Protein AF-A0A9E5P204-F1 (afdb_monomer)

Foldseek 3Di:
DADPLLCCLLVLLQVQLVVLVVLLVVLVVLLVCCVVPVCVLVVPPPVQSQLSPNQLSVQLSQCSNVLGNVQSNLLSLLLVVLCVQLVHHWLDSVLSNVLSVLSSVLSVVQNVCSSVVQFLPFRVLTGFLVSLVSVLVSLVSSLCRSVSSNVVGPDPDDFLLSVLVNQLSPVLNVLSCQLQVSVDRSSADDDPVRVQSRQLSVQCNCLSHVVSSVLSSLQVVLCVLQVFHQPDRPLLVQLVVQSFGAGLLQQVHPDDVVNLVVRLVSLLSNVSSLCSSVVSNVVSCVVVVVVLVVDVSSVVSVVVNVVVSVVSVVSNQCSDSVSVVPPRPHCSVVD

Sequence (335 aa):
MLSQQERQAIQGYLYSAVFWLLVPGVAGLLMALLLFSPSFQEVIPPSFRGPLNFGRLRPMHVNALIFGWLSMAYAGAMLYITRRLTGVSLFSPQLARIALWLWNFLIAAAAATLLMGMNQGREYAEMIWPLDMLFLVLMALLGMNIWGTILRRREPKLYVSIWNFMAATIILIPVYAIGNRIWDTTGAYVGMSDNIINYFYVHNLFNAWFTTGGLGLAFYLLPRLTNKPLYSHGLAMWGLWSVWTGQHHQLWGPGPDWLEILTVVFSILAIVPTTAFMWNFYKTMEGRWLRVGQDVALRFFTVGAIFWGFTCIQGVAQSLRTFSLYVHFSNWVVS

Structure (mmCIF, N/CA/C/O backbone):
data_AF-A0A9E5P204-F1
#
_entry.id   AF-A0A9E5P204-F1
#
loop_
_atom_site.group_PDB
_atom_site.id
_atom_site.type_symbol
_atom_site.label_atom_id
_atom_site.label_alt_id
_atom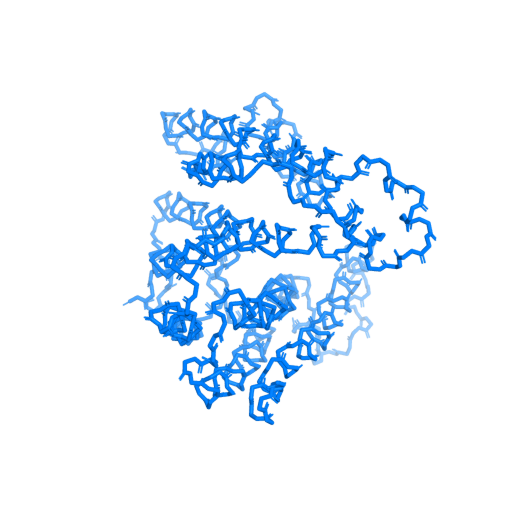_site.label_comp_id
_atom_site.label_asym_id
_atom_site.label_entity_id
_atom_site.label_seq_id
_atom_site.pdbx_PDB_ins_code
_atom_site.Cartn_x
_atom_site.Cartn_y
_atom_site.Cartn_z
_atom_site.occupancy
_atom_site.B_iso_or_equiv
_atom_site.auth_seq_id
_atom_site.auth_comp_id
_atom_site.auth_asym_id
_atom_site.auth_atom_id
_atom_site.pdbx_PDB_model_num
ATOM 1 N N . MET A 1 1 ? -26.926 -1.658 12.278 1.00 69.69 1 MET A N 1
ATOM 2 C CA . MET A 1 1 ? -26.606 -2.519 11.115 1.00 69.69 1 MET A CA 1
ATOM 3 C C . MET A 1 1 ? -26.080 -1.635 9.987 1.00 69.69 1 MET A C 1
ATOM 5 O O . MET A 1 1 ? -26.388 -0.450 10.012 1.00 69.69 1 MET A O 1
ATOM 9 N N . LEU A 1 2 ? -25.258 -2.154 9.062 1.00 80.56 2 LEU A N 1
ATOM 10 C CA . LEU A 1 2 ? -24.836 -1.385 7.876 1.00 80.56 2 LEU A CA 1
ATOM 11 C C . LEU A 1 2 ? -26.061 -1.073 7.012 1.00 80.56 2 LEU A C 1
ATOM 13 O O . LEU A 1 2 ? -26.868 -1.979 6.779 1.00 80.56 2 LEU A O 1
ATOM 17 N N . SER A 1 3 ? -26.173 0.160 6.518 1.00 89.06 3 SER A N 1
ATOM 18 C CA . SER A 1 3 ? -27.133 0.467 5.454 1.00 89.06 3 SER A CA 1
ATOM 19 C C . SER A 1 3 ? -26.809 -0.355 4.201 1.00 89.06 3 SER A C 1
ATOM 21 O O . SER A 1 3 ? -25.674 -0.804 4.005 1.00 89.06 3 SER A O 1
ATOM 23 N N . GLN A 1 4 ? -27.800 -0.568 3.335 1.00 90.94 4 GLN A N 1
ATOM 24 C CA . GLN A 1 4 ? -27.606 -1.331 2.099 1.00 90.94 4 GLN A CA 1
ATOM 25 C C . GLN A 1 4 ? -26.501 -0.720 1.224 1.00 90.94 4 GLN A C 1
ATOM 27 O O . GLN A 1 4 ? -25.660 -1.450 0.705 1.00 90.94 4 GLN A O 1
ATOM 32 N N . GLN A 1 5 ? -26.453 0.611 1.123 1.00 90.75 5 GLN A N 1
ATOM 33 C CA . GLN A 1 5 ? -25.447 1.314 0.328 1.00 90.75 5 GLN A CA 1
ATOM 34 C C . GLN A 1 5 ? -24.033 1.176 0.910 1.00 90.75 5 GLN A C 1
ATOM 36 O O . GLN A 1 5 ? -23.096 0.914 0.159 1.00 90.75 5 GLN A O 1
ATOM 41 N N . GLU A 1 6 ? -23.866 1.300 2.235 1.00 92.69 6 GLU A N 1
ATOM 42 C CA . GLU A 1 6 ? -22.567 1.078 2.893 1.00 92.69 6 GLU A CA 1
ATOM 43 C C . GLU A 1 6 ? -22.087 -0.357 2.679 1.00 92.69 6 GLU A C 1
ATOM 45 O O . GLU A 1 6 ? -20.918 -0.589 2.375 1.00 92.69 6 GLU A O 1
ATOM 50 N N . ARG A 1 7 ? -23.001 -1.324 2.816 1.00 94.88 7 ARG A N 1
ATOM 51 C CA . ARG A 1 7 ? -22.694 -2.737 2.614 1.00 94.88 7 ARG A CA 1
ATOM 52 C C . ARG A 1 7 ? -22.220 -2.994 1.187 1.00 94.88 7 ARG A C 1
ATOM 54 O O . ARG A 1 7 ? -21.178 -3.615 1.020 1.00 94.88 7 ARG A O 1
ATOM 61 N N . GLN A 1 8 ? -22.942 -2.487 0.189 1.00 93.69 8 GLN A N 1
ATOM 62 C CA . GLN A 1 8 ? -22.567 -2.618 -1.221 1.00 93.69 8 GLN A CA 1
ATOM 63 C C . GLN A 1 8 ? -21.197 -1.999 -1.513 1.00 93.69 8 GLN A C 1
ATOM 65 O O . GLN A 1 8 ? -20.402 -2.614 -2.213 1.00 93.69 8 GLN A O 1
ATOM 70 N N . ALA A 1 9 ? -20.900 -0.819 -0.956 1.00 95.12 9 ALA A N 1
ATOM 71 C CA . ALA A 1 9 ? -19.602 -0.174 -1.137 1.00 95.12 9 ALA A CA 1
ATOM 72 C C . ALA A 1 9 ? -18.464 -1.018 -0.540 1.00 95.12 9 ALA A C 1
ATOM 74 O O . ALA A 1 9 ? -17.530 -1.395 -1.241 1.00 95.12 9 ALA A O 1
ATOM 75 N N . ILE A 1 10 ? -18.569 -1.357 0.749 1.00 96.88 10 ILE A N 1
ATOM 76 C CA . ILE A 1 10 ? -17.528 -2.080 1.492 1.00 96.88 10 ILE A CA 1
ATOM 77 C C . ILE A 1 10 ? -17.307 -3.475 0.901 1.00 96.88 10 ILE A C 1
ATOM 79 O O . ILE A 1 10 ? -16.171 -3.856 0.631 1.00 96.88 10 ILE A O 1
ATOM 83 N N . GLN A 1 11 ? -18.381 -4.238 0.683 1.00 96.94 11 GLN A N 1
ATOM 84 C CA . GLN A 1 11 ? -18.276 -5.572 0.093 1.00 96.94 11 GLN A CA 1
ATOM 85 C C . GLN A 1 11 ? -17.767 -5.503 -1.343 1.00 96.94 11 GLN A C 1
ATOM 87 O O . GLN A 1 11 ? -16.955 -6.335 -1.724 1.00 96.94 11 GLN A O 1
ATOM 92 N N . GLY A 1 12 ? -18.179 -4.494 -2.114 1.00 97.88 12 GLY A N 1
ATOM 93 C CA . GLY A 1 12 ? -17.694 -4.281 -3.471 1.00 97.88 12 GLY A CA 1
ATOM 94 C C . GLY A 1 12 ? -16.176 -4.106 -3.533 1.00 97.88 12 GLY A C 1
ATOM 95 O O . GLY A 1 12 ? -15.539 -4.751 -4.362 1.00 97.88 12 GLY A O 1
ATOM 96 N N . TYR A 1 13 ? -15.580 -3.330 -2.619 1.00 98.38 13 TYR A N 1
ATOM 97 C CA . TYR A 1 13 ? -14.118 -3.223 -2.503 1.00 98.38 13 TYR A CA 1
ATOM 98 C C . TYR A 1 13 ? -13.462 -4.566 -2.177 1.00 98.38 13 TYR A C 1
ATOM 100 O O . TYR A 1 13 ? -12.493 -4.945 -2.826 1.00 98.38 13 TYR A O 1
ATOM 108 N N . LEU A 1 14 ? -14.000 -5.311 -1.207 1.00 97.94 14 LEU A N 1
ATOM 109 C CA . LEU A 1 14 ? -13.427 -6.597 -0.799 1.00 97.94 14 LEU A CA 1
ATOM 110 C C . LEU A 1 14 ? -13.554 -7.669 -1.893 1.00 97.94 14 LEU A C 1
ATOM 112 O O . LEU A 1 14 ? -12.613 -8.423 -2.118 1.00 97.94 14 LEU A O 1
ATOM 116 N N . TYR A 1 15 ? -14.680 -7.724 -2.607 1.00 97.94 15 TYR A N 1
ATOM 117 C CA . TYR A 1 15 ? -14.856 -8.630 -3.744 1.00 97.94 15 TYR A CA 1
ATOM 118 C C . TYR A 1 15 ? -13.958 -8.246 -4.919 1.00 97.94 15 TYR A C 1
ATOM 120 O O . TYR A 1 15 ? -13.341 -9.125 -5.517 1.00 97.94 15 TYR A O 1
ATOM 128 N N . SER A 1 16 ? -13.824 -6.948 -5.205 1.00 98.12 16 SER A N 1
ATOM 129 C CA . SER A 1 16 ? -12.891 -6.464 -6.230 1.00 98.12 16 SER A CA 1
ATOM 130 C C . SER A 1 16 ? -11.450 -6.810 -5.859 1.00 98.12 16 SER A C 1
ATOM 132 O O . SER A 1 16 ? -10.707 -7.279 -6.710 1.00 98.12 16 SER A O 1
ATOM 134 N N . ALA A 1 17 ? -11.067 -6.681 -4.586 1.00 98.06 17 ALA A N 1
ATOM 135 C CA . ALA A 1 17 ? -9.745 -7.081 -4.116 1.00 98.06 17 ALA A CA 1
ATOM 136 C C . ALA A 1 17 ? -9.479 -8.575 -4.354 1.00 98.06 17 ALA A C 1
ATOM 138 O O . ALA A 1 17 ? -8.423 -8.930 -4.864 1.00 98.06 17 ALA A O 1
ATOM 139 N N . VAL A 1 18 ? -10.437 -9.457 -4.040 1.00 96.88 18 VAL A N 1
ATOM 140 C CA . VAL A 1 18 ? -10.303 -10.901 -4.314 1.00 96.88 18 VAL A CA 1
ATOM 141 C C . VAL A 1 18 ? -10.160 -11.171 -5.813 1.00 96.88 18 VAL A C 1
ATOM 143 O O . VAL A 1 18 ? -9.308 -11.962 -6.205 1.00 96.88 18 VAL A O 1
ATOM 146 N N . PHE A 1 19 ? -10.941 -10.496 -6.658 1.00 96.81 19 PHE A N 1
ATOM 147 C CA . PHE A 1 19 ? -10.804 -10.608 -8.111 1.00 96.81 19 PHE A CA 1
ATOM 148 C C . PHE A 1 19 ? -9.409 -10.168 -8.586 1.00 96.81 19 PHE A C 1
ATOM 150 O O . PHE A 1 19 ? -8.718 -10.915 -9.280 1.00 96.81 19 PHE A O 1
ATOM 157 N N . TRP A 1 20 ? -8.956 -8.993 -8.146 1.00 97.31 20 TRP A N 1
ATOM 158 C CA . TRP A 1 20 ? -7.646 -8.444 -8.489 1.00 97.31 20 TRP A CA 1
ATOM 159 C C . TRP A 1 20 ? -6.475 -9.153 -7.815 1.00 97.31 20 TRP A C 1
ATOM 161 O O . TRP A 1 20 ? -5.345 -8.844 -8.156 1.00 97.31 20 TRP A O 1
ATOM 171 N N . LEU A 1 21 ? -6.691 -10.105 -6.904 1.00 96.94 21 LEU A N 1
ATOM 172 C CA . LEU A 1 21 ? -5.633 -10.999 -6.421 1.00 96.94 21 LEU A CA 1
ATOM 173 C C . LEU A 1 21 ? -5.290 -12.065 -7.469 1.00 96.94 21 LEU A C 1
ATOM 175 O O . LEU A 1 21 ? -4.130 -12.438 -7.633 1.00 96.94 21 LEU A O 1
ATOM 179 N N . LEU A 1 22 ? -6.301 -12.546 -8.198 1.00 96.56 22 LEU A N 1
ATOM 180 C CA . LEU A 1 22 ? -6.142 -13.633 -9.164 1.00 96.56 22 LEU A CA 1
ATOM 181 C C . LEU A 1 22 ? -5.338 -13.187 -10.390 1.00 96.56 22 LEU A C 1
ATOM 183 O O . LEU A 1 22 ? -4.452 -13.910 -10.838 1.00 96.56 22 LEU A O 1
ATOM 187 N N . VAL A 1 23 ? -5.613 -11.986 -10.904 1.00 95.44 23 VAL A N 1
ATOM 188 C CA . VAL A 1 23 ? -4.970 -11.434 -12.111 1.00 95.44 23 VAL A CA 1
ATOM 189 C C . VAL A 1 23 ? -3.434 -11.351 -11.991 1.00 95.44 23 VAL A C 1
ATOM 191 O O . VAL A 1 23 ? -2.747 -11.991 -12.793 1.00 95.44 23 VAL A O 1
ATOM 194 N N . PRO A 1 24 ? -2.850 -10.641 -11.004 1.00 95.25 24 PRO A N 1
ATOM 195 C CA . PRO A 1 24 ? -1.410 -10.618 -10.798 1.00 95.25 24 PRO A CA 1
ATOM 196 C C . PRO A 1 24 ? -0.878 -11.980 -10.350 1.00 95.25 24 PRO A C 1
ATOM 198 O O . PRO A 1 24 ? 0.259 -12.283 -10.681 1.00 95.25 24 PRO A O 1
ATOM 201 N N . GLY A 1 25 ? -1.658 -12.828 -9.668 1.00 95.12 25 GLY A N 1
ATOM 202 C CA . GLY A 1 25 ? -1.237 -14.196 -9.341 1.00 95.12 25 GLY A CA 1
ATOM 203 C C . GLY A 1 25 ? -0.923 -15.025 -10.592 1.00 95.12 25 GLY A C 1
ATOM 204 O O . GLY A 1 25 ? 0.146 -15.628 -10.692 1.00 95.12 25 GLY A O 1
ATOM 205 N N . VAL A 1 26 ? -1.808 -14.980 -11.591 1.00 95.25 26 VAL A N 1
ATOM 206 C CA . VAL A 1 26 ? -1.586 -15.626 -12.895 1.00 95.25 26 VAL A CA 1
ATOM 207 C C . VAL A 1 26 ? -0.430 -14.965 -13.649 1.00 95.25 26 VAL A C 1
ATOM 209 O O . VAL A 1 26 ? 0.427 -15.664 -14.187 1.00 95.25 26 VAL A O 1
ATOM 212 N N . ALA A 1 27 ? -0.362 -13.631 -13.658 1.00 95.38 27 ALA A N 1
ATOM 213 C CA . ALA A 1 27 ? 0.734 -12.906 -14.302 1.00 95.38 27 ALA A CA 1
ATOM 214 C C . ALA A 1 27 ? 2.100 -13.230 -13.674 1.00 95.38 27 ALA A C 1
ATOM 216 O O . ALA A 1 27 ? 3.078 -13.414 -14.389 1.00 95.38 27 ALA A O 1
ATOM 217 N N . GLY A 1 28 ? 2.158 -13.348 -12.346 1.00 95.12 28 GLY A N 1
ATOM 218 C CA . GLY A 1 28 ? 3.356 -13.706 -11.589 1.00 95.12 28 GLY A CA 1
ATOM 219 C C . GLY A 1 28 ? 3.833 -15.116 -11.912 1.00 95.12 28 GLY A C 1
ATOM 220 O O . GLY A 1 28 ? 5.014 -15.313 -12.184 1.00 95.12 28 GLY A O 1
ATOM 221 N N . LEU A 1 29 ? 2.909 -16.081 -11.977 1.00 94.56 29 LEU A N 1
ATOM 222 C CA . LEU A 1 29 ? 3.225 -17.445 -12.406 1.00 94.56 29 LEU A CA 1
ATOM 223 C C . LEU A 1 29 ? 3.765 -17.474 -13.842 1.00 94.56 29 LEU A C 1
ATOM 225 O O . LEU A 1 29 ? 4.774 -18.124 -14.106 1.00 94.56 29 LEU A O 1
ATOM 229 N N . LEU A 1 30 ? 3.127 -16.744 -14.760 1.00 94.69 30 LEU A N 1
ATOM 230 C CA . LEU A 1 30 ? 3.587 -16.644 -16.143 1.00 94.69 30 LEU A CA 1
ATOM 231 C C . LEU A 1 30 ? 4.989 -16.021 -16.229 1.00 94.69 30 LEU A C 1
ATOM 233 O O . LEU A 1 30 ? 5.845 -16.547 -16.932 1.00 94.69 30 LEU A O 1
ATOM 237 N N . MET A 1 31 ? 5.266 -14.953 -15.478 1.00 95.25 31 MET A N 1
ATOM 238 C CA . MET A 1 31 ? 6.606 -14.361 -15.416 1.00 95.25 31 MET A CA 1
ATOM 239 C C . MET A 1 31 ? 7.657 -15.323 -14.865 1.00 95.25 31 MET A C 1
ATOM 241 O O . MET A 1 31 ? 8.751 -15.399 -15.417 1.00 95.25 31 MET A O 1
ATOM 245 N N . ALA A 1 32 ? 7.336 -16.066 -13.803 1.00 93.94 32 ALA A N 1
ATOM 246 C CA . ALA A 1 32 ? 8.240 -17.066 -13.245 1.00 93.94 32 ALA A CA 1
ATOM 247 C C . ALA A 1 32 ? 8.564 -18.163 -14.274 1.00 93.94 32 ALA A C 1
ATOM 249 O O . ALA A 1 32 ? 9.724 -18.548 -14.418 1.00 93.94 32 ALA A O 1
ATOM 250 N N . LEU A 1 33 ? 7.567 -18.608 -15.049 1.00 94.31 33 LEU A N 1
ATOM 251 C CA . LEU A 1 33 ? 7.768 -19.547 -16.156 1.00 94.31 33 LEU A CA 1
ATOM 252 C C . LEU A 1 33 ? 8.654 -18.962 -17.259 1.00 94.31 33 LEU A C 1
ATOM 254 O O . LEU A 1 33 ? 9.531 -19.666 -17.746 1.00 94.31 33 LEU A O 1
ATOM 258 N N . LEU A 1 34 ? 8.474 -17.690 -17.623 1.00 94.56 34 LEU A N 1
ATOM 259 C CA . LEU A 1 34 ? 9.313 -17.016 -18.622 1.00 94.56 34 LEU A CA 1
ATOM 260 C C . LEU A 1 34 ? 10.770 -16.853 -18.159 1.00 94.56 34 LEU A C 1
ATOM 262 O O . LEU A 1 34 ? 11.674 -16.919 -18.987 1.00 94.56 34 LEU A O 1
ATOM 266 N N . LEU A 1 35 ? 11.011 -16.665 -16.857 1.00 93.38 35 LEU A N 1
ATOM 267 C CA . LEU A 1 35 ? 12.366 -16.636 -16.293 1.00 93.38 35 LEU A CA 1
ATOM 268 C C . LEU A 1 35 ? 13.011 -18.024 -16.264 1.00 93.38 35 LEU A C 1
ATOM 270 O O . LEU A 1 35 ? 14.199 -18.153 -16.543 1.00 93.38 35 LEU A O 1
ATOM 274 N N . PHE A 1 36 ? 12.237 -19.059 -15.931 1.00 94.19 36 PHE A N 1
ATOM 275 C CA . PHE A 1 36 ? 12.724 -20.437 -15.888 1.00 94.19 36 PHE A CA 1
ATOM 276 C C . PHE A 1 36 ? 12.955 -21.023 -17.290 1.00 94.19 36 PHE A C 1
ATOM 278 O O . PHE A 1 36 ? 13.947 -21.707 -17.530 1.00 94.19 36 PHE A O 1
ATOM 285 N N . SER A 1 37 ? 12.043 -20.750 -18.222 1.00 95.38 37 SER A N 1
ATOM 286 C CA . SER A 1 37 ? 12.071 -21.230 -19.602 1.00 95.38 37 SER A CA 1
ATOM 287 C C . SER A 1 37 ? 11.686 -20.098 -20.563 1.00 95.38 37 SER A C 1
ATOM 289 O O . SER A 1 37 ? 10.516 -19.959 -20.935 1.00 95.38 37 SER A O 1
ATOM 291 N N . PRO A 1 38 ? 12.665 -19.298 -21.026 1.00 93.38 38 PRO A N 1
ATOM 292 C CA . PRO A 1 38 ? 12.408 -18.205 -21.967 1.00 93.38 38 PRO A CA 1
ATOM 293 C C . PRO A 1 38 ? 11.758 -18.657 -23.284 1.00 93.38 38 PRO A C 1
ATOM 295 O O . PRO A 1 38 ? 10.980 -17.909 -23.874 1.00 93.38 38 PRO A O 1
ATOM 298 N N . SER A 1 39 ? 12.000 -19.902 -23.718 1.00 93.56 39 SER A N 1
ATOM 299 C CA . SER A 1 39 ? 11.370 -20.508 -24.902 1.00 93.56 39 SER A CA 1
ATOM 300 C C . SER A 1 39 ? 9.847 -20.627 -24.790 1.00 93.56 39 SER A C 1
ATOM 302 O O . SER A 1 39 ? 9.163 -20.710 -25.807 1.00 93.56 39 SER A O 1
ATOM 304 N N . PHE A 1 40 ? 9.279 -20.582 -23.578 1.00 93.50 40 PHE A N 1
ATOM 305 C CA . PHE A 1 40 ? 7.826 -20.561 -23.391 1.00 93.50 40 PHE A CA 1
ATOM 306 C C . PHE A 1 40 ? 7.162 -19.365 -24.097 1.00 93.50 40 PHE A C 1
ATOM 308 O O . PHE A 1 40 ? 6.015 -19.456 -24.535 1.00 93.50 40 PHE A O 1
ATOM 315 N N . GLN A 1 41 ? 7.900 -18.269 -24.300 1.00 93.25 41 GLN A N 1
ATOM 316 C CA . GLN A 1 41 ? 7.444 -17.108 -25.062 1.00 93.25 41 GLN A CA 1
ATOM 317 C C . GLN A 1 41 ? 7.024 -17.458 -26.503 1.00 93.25 41 GLN A C 1
ATOM 319 O O . GLN A 1 41 ? 6.143 -16.809 -27.067 1.00 93.25 41 GLN A O 1
ATOM 324 N N . GLU A 1 42 ? 7.620 -18.487 -27.107 1.00 93.25 42 GLU A N 1
ATOM 325 C CA . GLU A 1 42 ? 7.312 -18.917 -28.476 1.00 93.25 42 GLU A CA 1
ATOM 326 C C . GLU A 1 42 ? 5.970 -19.657 -28.568 1.00 93.25 42 GLU A C 1
ATOM 328 O O . GLU A 1 42 ? 5.302 -19.598 -29.605 1.00 93.25 42 GLU A O 1
ATOM 333 N N . VAL A 1 43 ? 5.539 -20.280 -27.465 1.00 93.44 43 VAL A N 1
ATOM 334 C CA . VAL A 1 43 ? 4.258 -20.995 -27.340 1.00 93.44 43 VAL A CA 1
ATOM 335 C C . VAL A 1 43 ? 3.079 -20.020 -27.242 1.00 93.44 43 VAL A C 1
ATOM 337 O O . VAL A 1 43 ? 1.965 -20.340 -27.657 1.00 93.44 43 VAL A O 1
ATOM 340 N N . ILE A 1 44 ? 3.311 -18.805 -26.733 1.00 93.12 44 ILE A N 1
ATOM 341 C CA . ILE A 1 44 ? 2.287 -17.756 -26.655 1.00 93.12 44 ILE A CA 1
ATOM 342 C C . ILE A 1 44 ? 1.864 -17.350 -28.081 1.00 93.12 44 ILE A C 1
ATOM 344 O O . ILE A 1 44 ? 2.737 -17.136 -28.935 1.00 93.12 44 ILE A O 1
ATOM 348 N N . PRO A 1 45 ? 0.552 -17.191 -28.367 1.00 94.06 45 PRO A N 1
ATOM 349 C CA . PRO A 1 45 ? 0.098 -16.805 -29.699 1.00 94.06 45 PRO A CA 1
ATOM 350 C C . PRO A 1 45 ? 0.744 -15.485 -30.155 1.00 94.06 45 PRO A C 1
ATOM 352 O O . PRO A 1 45 ? 0.873 -14.571 -29.334 1.00 94.06 45 PRO A O 1
ATOM 355 N N . PRO A 1 46 ? 1.111 -15.329 -31.445 1.00 92.12 46 PRO A N 1
ATOM 356 C CA . PRO A 1 46 ? 1.877 -14.175 -31.927 1.00 92.12 46 PRO A CA 1
ATOM 357 C C . PRO A 1 46 ? 1.305 -12.806 -31.532 1.00 92.12 46 PRO A C 1
ATOM 359 O O . PRO A 1 46 ? 2.063 -11.913 -31.161 1.00 92.12 46 PRO A O 1
ATOM 362 N N . SER A 1 47 ? -0.024 -12.661 -31.525 1.00 92.50 47 SER A N 1
ATOM 363 C CA . SER A 1 47 ? -0.725 -11.435 -31.118 1.00 92.50 47 SER A CA 1
ATOM 364 C C . SER A 1 47 ? -0.534 -11.065 -29.641 1.00 92.50 47 SER A C 1
ATOM 366 O O . SER A 1 47 ? -0.634 -9.894 -29.285 1.00 92.50 47 SER A O 1
ATOM 368 N N . PHE A 1 48 ? -0.244 -12.041 -28.778 1.00 93.06 48 PHE A N 1
ATOM 369 C CA . PHE A 1 48 ? -0.074 -11.855 -27.337 1.00 93.06 48 PHE A CA 1
ATOM 370 C C . PHE A 1 48 ? 1.388 -11.878 -26.885 1.00 93.06 48 PHE A C 1
ATOM 372 O O . PHE A 1 48 ? 1.664 -11.467 -25.763 1.00 93.06 48 PHE A O 1
ATOM 379 N N . ARG A 1 49 ? 2.339 -12.277 -27.743 1.00 93.00 49 ARG A N 1
ATOM 380 C CA . ARG A 1 49 ? 3.774 -12.289 -27.396 1.00 93.00 49 ARG A CA 1
ATOM 381 C C . ARG A 1 49 ? 4.271 -10.912 -26.965 1.00 93.00 49 ARG A C 1
ATOM 383 O O . ARG A 1 49 ? 4.977 -10.798 -25.973 1.00 93.00 49 ARG A O 1
ATOM 390 N N . GLY A 1 50 ? 3.886 -9.859 -27.686 1.00 92.00 50 GLY A N 1
ATOM 391 C CA . GLY A 1 50 ? 4.232 -8.485 -27.317 1.00 92.00 50 GLY A CA 1
ATOM 392 C C . GLY A 1 50 ? 3.689 -8.121 -25.930 1.00 92.00 50 GLY A C 1
ATOM 393 O O . GLY A 1 50 ? 4.486 -7.877 -25.031 1.00 92.00 50 GLY A O 1
ATOM 394 N N . PRO A 1 51 ? 2.362 -8.123 -25.724 1.00 93.69 51 PRO A N 1
ATOM 395 C CA . PRO A 1 51 ? 1.761 -7.792 -24.433 1.00 93.69 51 PRO A CA 1
ATOM 396 C C . PRO A 1 51 ? 2.212 -8.658 -23.250 1.00 93.69 51 PRO A C 1
ATOM 398 O O . PRO A 1 51 ? 2.413 -8.129 -22.163 1.00 93.69 51 PRO A O 1
ATOM 401 N N . LEU A 1 52 ? 2.397 -9.965 -23.450 1.00 94.75 52 LEU A N 1
ATOM 402 C CA . LEU A 1 52 ? 2.710 -10.923 -22.384 1.00 94.75 52 LEU A CA 1
ATOM 403 C C . LEU A 1 52 ? 4.208 -11.210 -22.219 1.00 94.75 52 LEU A C 1
ATOM 405 O O . LEU A 1 52 ? 4.569 -12.157 -21.527 1.00 94.75 52 LEU A O 1
ATOM 409 N N . ASN A 1 53 ? 5.093 -10.415 -22.827 1.00 93.69 53 ASN A N 1
ATOM 410 C CA . ASN A 1 53 ? 6.521 -10.535 -22.541 1.00 93.69 53 ASN A CA 1
ATOM 411 C C . ASN A 1 53 ? 6.842 -10.083 -21.107 1.00 93.69 53 ASN A C 1
ATOM 413 O O . ASN A 1 53 ? 6.144 -9.245 -20.533 1.00 93.69 53 ASN A O 1
ATOM 417 N N . PHE A 1 54 ? 7.950 -10.583 -20.558 1.00 94.31 54 PHE A N 1
ATOM 418 C CA . PHE A 1 54 ? 8.365 -10.306 -19.182 1.00 94.31 54 PHE A CA 1
ATOM 419 C C . PHE A 1 54 ? 8.433 -8.803 -18.846 1.00 94.31 54 PHE A C 1
ATOM 421 O O . PHE A 1 54 ? 7.928 -8.375 -17.809 1.00 94.31 54 PHE A O 1
ATOM 428 N N . GLY A 1 55 ? 9.001 -7.988 -19.740 1.00 93.31 55 GLY A N 1
ATOM 429 C CA . GLY A 1 55 ? 9.207 -6.555 -19.515 1.00 93.31 55 GLY A CA 1
ATOM 430 C C . GLY A 1 55 ? 7.913 -5.746 -19.381 1.00 93.31 55 GLY A C 1
ATOM 431 O O . GLY A 1 55 ? 7.884 -4.776 -18.632 1.00 93.31 55 GLY A O 1
ATOM 432 N N . ARG A 1 56 ? 6.831 -6.152 -20.059 1.00 95.56 56 ARG A N 1
ATOM 433 C CA . ARG A 1 56 ? 5.503 -5.516 -19.935 1.00 95.56 56 ARG A CA 1
ATOM 434 C C . ARG A 1 56 ? 4.637 -6.162 -18.862 1.00 95.56 56 ARG A C 1
ATOM 436 O O . ARG A 1 56 ? 3.841 -5.488 -18.209 1.00 95.56 56 ARG A O 1
ATOM 443 N N . LEU A 1 57 ? 4.811 -7.463 -18.657 1.00 95.81 57 LEU A N 1
ATOM 444 C CA . LEU A 1 57 ? 4.048 -8.223 -17.680 1.00 95.81 57 LEU A CA 1
ATOM 445 C C . LEU A 1 57 ? 4.450 -7.872 -16.240 1.00 95.81 57 LEU A C 1
ATOM 447 O O . LEU A 1 57 ? 3.578 -7.813 -15.378 1.00 95.81 57 LEU A O 1
ATOM 451 N N . ARG A 1 58 ? 5.731 -7.557 -15.993 1.00 95.81 58 ARG A N 1
ATOM 452 C CA . ARG A 1 58 ? 6.250 -7.129 -14.680 1.00 95.81 58 ARG A CA 1
ATOM 453 C C . ARG A 1 58 ? 5.551 -5.894 -14.117 1.00 95.81 58 ARG A C 1
ATOM 455 O O . ARG A 1 58 ? 4.969 -6.014 -13.039 1.00 95.81 58 ARG A O 1
ATOM 462 N N . PRO A 1 59 ? 5.555 -4.732 -14.792 1.00 96.56 59 PRO A N 1
ATOM 463 C CA . PRO A 1 59 ? 4.895 -3.552 -14.251 1.00 96.56 59 PRO A CA 1
ATOM 464 C C . PRO A 1 59 ? 3.384 -3.763 -14.113 1.00 96.56 59 PRO A C 1
ATOM 466 O O . PRO A 1 59 ? 2.805 -3.310 -13.128 1.00 96.56 59 PRO A O 1
ATOM 469 N N . MET A 1 60 ? 2.743 -4.513 -15.023 1.00 97.25 60 MET A N 1
ATOM 470 C CA . MET A 1 60 ? 1.326 -4.870 -14.882 1.00 97.25 60 MET A CA 1
ATOM 471 C C . MET A 1 60 ? 1.071 -5.699 -13.619 1.00 97.25 60 MET A C 1
ATOM 473 O O . MET A 1 60 ? 0.191 -5.352 -12.834 1.00 97.25 60 MET A O 1
ATOM 477 N N . HIS A 1 61 ? 1.856 -6.758 -13.397 1.00 96.94 61 HIS A N 1
ATOM 478 C CA . HIS A 1 61 ? 1.764 -7.605 -12.210 1.00 96.94 61 HIS A CA 1
ATOM 479 C C . HIS A 1 61 ? 1.913 -6.786 -10.928 1.00 96.94 61 HIS A C 1
ATOM 481 O O . HIS A 1 61 ? 1.061 -6.879 -10.047 1.00 96.94 61 HIS A O 1
ATOM 487 N N . VAL A 1 62 ? 2.958 -5.957 -10.846 1.00 95.94 62 VAL A N 1
ATOM 488 C CA . VAL A 1 62 ? 3.237 -5.128 -9.668 1.00 95.94 62 VAL A CA 1
ATOM 489 C C . VAL A 1 62 ? 2.076 -4.168 -9.398 1.00 95.94 62 VAL A C 1
ATOM 491 O O . VAL A 1 62 ? 1.531 -4.167 -8.295 1.00 95.94 62 VAL A O 1
ATOM 494 N N . ASN A 1 63 ? 1.622 -3.420 -10.409 1.00 97.31 63 ASN A N 1
ATOM 495 C CA . ASN A 1 63 ? 0.533 -2.451 -10.259 1.00 97.31 63 ASN A CA 1
ATOM 496 C C . ASN A 1 63 ? -0.802 -3.121 -9.896 1.00 97.31 63 ASN A C 1
ATOM 498 O O . ASN A 1 63 ? -1.505 -2.659 -8.994 1.00 97.31 63 ASN A O 1
ATOM 502 N N . ALA A 1 64 ? -1.149 -4.236 -10.546 1.00 97.44 64 ALA A N 1
ATOM 503 C CA . ALA A 1 64 ? -2.367 -4.982 -10.237 1.00 97.44 64 ALA A CA 1
ATOM 504 C C . ALA A 1 64 ? -2.335 -5.578 -8.819 1.00 97.44 64 ALA A C 1
ATOM 506 O O . ALA A 1 64 ? -3.362 -5.600 -8.139 1.00 97.44 64 ALA A O 1
ATOM 507 N N . 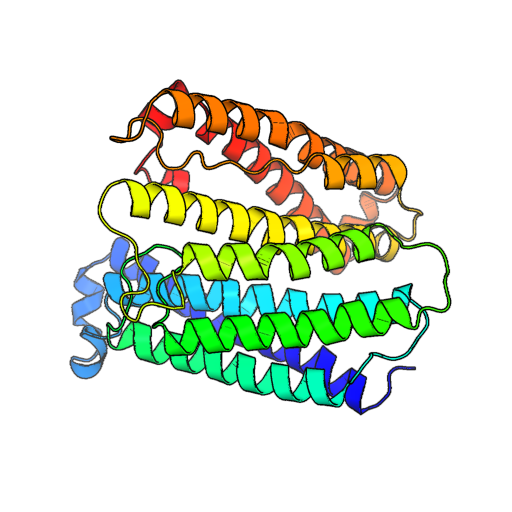LEU A 1 65 ? -1.164 -6.004 -8.334 1.00 96.75 65 LEU A N 1
ATOM 508 C CA . LEU A 1 65 ? -1.005 -6.527 -6.980 1.00 96.75 65 LEU 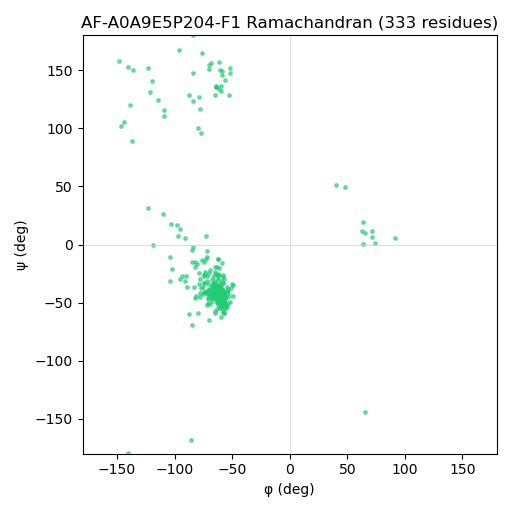A CA 1
ATOM 509 C C . LEU A 1 65 ? -1.168 -5.424 -5.923 1.00 96.75 65 LEU A C 1
ATOM 511 O O . LEU A 1 65 ? -1.965 -5.568 -4.994 1.00 96.75 65 LEU A O 1
ATOM 515 N N . ILE A 1 66 ? -0.450 -4.309 -6.068 1.00 96.19 66 ILE A N 1
ATOM 516 C CA . ILE A 1 66 ? -0.394 -3.270 -5.030 1.00 96.19 66 ILE A CA 1
ATOM 517 C C . ILE A 1 66 ? -1.606 -2.330 -5.075 1.00 96.19 66 ILE A C 1
ATOM 519 O O . ILE A 1 66 ? -2.207 -2.049 -4.034 1.00 96.19 66 ILE A O 1
ATOM 523 N N . PHE A 1 67 ? -2.021 -1.869 -6.258 1.00 96.94 67 PHE A N 1
ATOM 524 C CA . PHE A 1 67 ? -3.123 -0.914 -6.415 1.00 96.94 67 PHE A CA 1
ATOM 525 C C . PHE A 1 67 ? -4.465 -1.611 -6.652 1.00 96.94 67 PHE A C 1
ATOM 527 O O . PHE A 1 67 ? -5.504 -1.062 -6.281 1.00 96.94 67 PHE A O 1
ATOM 534 N N . GLY A 1 68 ? -4.458 -2.816 -7.232 1.00 97.00 68 GLY A N 1
ATOM 535 C CA . GLY A 1 68 ? -5.660 -3.613 -7.474 1.00 97.00 68 GLY A CA 1
ATOM 536 C C . GLY A 1 68 ? -6.069 -4.437 -6.265 1.00 97.00 68 GLY A C 1
ATOM 537 O O . GLY A 1 68 ? -7.075 -4.140 -5.628 1.00 97.00 68 GLY A O 1
ATOM 538 N N . TRP A 1 69 ? -5.293 -5.459 -5.917 1.00 97.69 69 TRP A N 1
ATOM 539 C CA . TRP A 1 69 ? -5.623 -6.324 -4.785 1.00 97.69 69 TRP A CA 1
ATOM 540 C C . TRP A 1 69 ? -5.466 -5.609 -3.440 1.00 97.69 69 TRP A C 1
ATOM 542 O O . TRP A 1 69 ? -6.448 -5.409 -2.715 1.00 97.69 69 TRP A O 1
ATOM 552 N N . LEU A 1 70 ? -4.235 -5.227 -3.093 1.00 96.94 70 LEU A N 1
ATOM 553 C CA . LEU A 1 70 ? -3.904 -4.839 -1.724 1.00 96.94 70 LEU A CA 1
ATOM 554 C C . LEU A 1 70 ? -4.575 -3.518 -1.331 1.00 96.94 70 LEU A C 1
ATOM 556 O O . LEU A 1 70 ? -5.210 -3.427 -0.278 1.00 96.94 70 LEU A O 1
ATOM 560 N N . SER A 1 71 ? -4.518 -2.512 -2.205 1.00 97.81 71 SER A N 1
ATOM 561 C CA . SER A 1 71 ? -5.124 -1.206 -1.926 1.00 97.81 71 SER A CA 1
ATOM 562 C C . SER A 1 71 ? -6.653 -1.241 -1.876 1.00 97.81 71 SER A C 1
ATOM 564 O O . SER A 1 71 ? -7.235 -0.554 -1.037 1.00 97.81 71 SER A O 1
ATOM 566 N N . MET A 1 72 ? -7.330 -2.061 -2.693 1.00 98.00 72 MET A N 1
ATOM 567 C CA . MET A 1 72 ? -8.788 -2.210 -2.576 1.00 98.00 72 MET A CA 1
ATOM 568 C C . MET A 1 72 ? -9.185 -2.956 -1.301 1.00 98.00 72 MET A C 1
ATOM 570 O O . MET A 1 72 ? -10.165 -2.572 -0.654 1.00 98.00 72 MET A O 1
ATOM 574 N N . ALA A 1 73 ? -8.416 -3.975 -0.896 1.00 98.00 73 ALA A N 1
ATOM 575 C CA . ALA A 1 73 ? -8.617 -4.643 0.389 1.00 98.00 73 ALA A CA 1
ATOM 576 C C . ALA A 1 73 ? -8.479 -3.642 1.545 1.00 98.00 73 ALA A C 1
ATOM 578 O O . ALA A 1 73 ? -9.331 -3.603 2.438 1.00 98.00 73 ALA A O 1
ATOM 579 N N . TYR A 1 74 ? -7.457 -2.782 1.486 1.00 97.50 74 TYR A N 1
ATOM 580 C CA . TYR A 1 74 ? -7.230 -1.722 2.464 1.00 97.50 74 TYR A CA 1
ATOM 581 C C . TYR A 1 74 ? -8.379 -0.719 2.474 1.00 97.50 74 TYR A C 1
ATOM 583 O O . TYR A 1 74 ? -8.968 -0.504 3.528 1.00 97.50 74 TYR A O 1
ATOM 591 N N . ALA A 1 75 ? -8.765 -0.161 1.326 1.00 98.06 75 ALA A N 1
ATOM 592 C CA . ALA A 1 75 ? -9.846 0.817 1.232 1.00 98.06 75 ALA A CA 1
ATOM 593 C C . ALA A 1 75 ? -11.169 0.272 1.801 1.00 98.06 75 ALA A C 1
ATOM 595 O O . ALA A 1 75 ? -11.796 0.913 2.650 1.00 98.06 75 ALA A O 1
ATOM 596 N N . GLY A 1 76 ? -11.569 -0.943 1.406 1.00 98.06 76 GLY A N 1
ATOM 597 C CA . GLY A 1 76 ? -12.782 -1.587 1.916 1.00 98.06 76 GLY A CA 1
ATOM 598 C C . GLY A 1 76 ? -12.740 -1.810 3.431 1.00 98.06 76 GLY A C 1
ATOM 599 O O . GLY A 1 76 ? -13.697 -1.486 4.144 1.00 98.06 76 GLY A O 1
ATOM 600 N N . ALA A 1 77 ? -11.614 -2.311 3.944 1.00 98.12 77 ALA A N 1
ATOM 601 C CA . ALA A 1 77 ? -11.438 -2.556 5.369 1.00 98.12 77 ALA A CA 1
ATOM 602 C C . ALA A 1 77 ? -11.350 -1.253 6.185 1.00 98.12 77 ALA A C 1
ATOM 604 O O . ALA A 1 77 ? -11.974 -1.157 7.243 1.00 98.12 77 ALA A O 1
ATOM 605 N N . MET A 1 78 ? -10.671 -0.220 5.681 1.00 98.31 78 MET A N 1
ATOM 606 C CA . MET A 1 78 ? -10.597 1.107 6.298 1.00 98.31 78 MET A CA 1
ATOM 607 C C . MET A 1 78 ? -11.983 1.740 6.425 1.00 98.31 78 MET A C 1
ATOM 609 O O . MET A 1 78 ? -12.322 2.237 7.501 1.00 98.31 78 MET A O 1
ATOM 613 N N . LEU A 1 79 ? -12.816 1.681 5.379 1.00 98.25 79 LEU A N 1
ATOM 614 C CA . LEU A 1 79 ? -14.196 2.181 5.426 1.00 98.25 79 LEU A CA 1
ATOM 615 C C . LEU A 1 79 ? -15.012 1.444 6.498 1.00 98.25 79 LEU A C 1
ATOM 617 O O . LEU A 1 79 ? -15.658 2.073 7.342 1.00 98.25 79 LEU A O 1
ATOM 621 N N . TYR A 1 80 ? -14.940 0.110 6.520 1.00 97.88 80 TYR A N 1
ATOM 622 C CA . TYR A 1 80 ? -15.632 -0.702 7.522 1.00 97.88 80 TYR A CA 1
ATOM 623 C C . TYR A 1 80 ? -15.187 -0.374 8.954 1.00 97.88 80 TYR A C 1
ATOM 625 O O . TYR A 1 80 ? -16.020 -0.149 9.837 1.00 97.88 80 TYR A O 1
ATOM 633 N N . ILE A 1 81 ? -13.879 -0.323 9.195 1.00 98.06 81 ILE A N 1
ATOM 634 C CA . ILE A 1 81 ? -13.315 -0.108 10.529 1.00 98.06 81 ILE A CA 1
ATOM 635 C C . ILE A 1 81 ? -13.576 1.322 11.000 1.00 98.06 81 ILE A C 1
ATOM 637 O O . ILE A 1 81 ? -14.000 1.514 12.141 1.00 98.06 81 ILE A O 1
ATOM 641 N N . THR A 1 82 ? -13.418 2.317 10.123 1.00 97.88 82 THR A N 1
ATOM 642 C CA . THR A 1 82 ? -13.700 3.727 10.436 1.00 97.88 82 THR A CA 1
ATOM 643 C C . THR A 1 82 ? -15.144 3.901 10.882 1.00 97.88 82 THR A C 1
ATOM 645 O O . THR A 1 82 ? -15.399 4.459 11.950 1.00 97.88 82 THR A O 1
ATOM 648 N N . ARG A 1 83 ? -16.098 3.326 10.140 1.00 95.56 83 ARG A N 1
ATOM 649 C CA . ARG A 1 83 ? -17.521 3.298 10.513 1.00 95.56 83 ARG A CA 1
ATOM 650 C C . ARG A 1 83 ? -17.752 2.680 11.898 1.00 95.56 83 ARG A C 1
ATOM 652 O O . ARG A 1 83 ? -18.576 3.161 12.684 1.00 95.56 83 ARG A O 1
ATOM 659 N N . ARG A 1 84 ? -17.071 1.572 12.193 1.00 95.88 84 ARG A N 1
ATOM 660 C CA . ARG A 1 84 ? -17.262 0.820 13.441 1.00 95.88 84 ARG A CA 1
ATOM 661 C C . ARG A 1 84 ? -16.704 1.564 14.649 1.00 95.88 84 ARG A C 1
ATOM 663 O O . ARG A 1 84 ? -17.399 1.637 15.655 1.00 95.88 84 ARG A O 1
ATOM 670 N N . LEU A 1 85 ? -15.496 2.112 14.543 1.00 96.75 85 LEU A N 1
ATOM 671 C CA . LEU A 1 85 ? -14.809 2.768 15.659 1.00 96.75 85 LEU A CA 1
ATOM 672 C C . LEU A 1 85 ? -15.330 4.181 15.942 1.00 96.75 85 LEU A C 1
ATOM 674 O O . LEU A 1 85 ? -15.320 4.610 17.086 1.00 96.75 85 LEU A O 1
ATOM 678 N N . THR A 1 86 ? -15.827 4.895 14.930 1.00 96.81 86 THR A N 1
ATOM 679 C CA . THR A 1 86 ? -16.410 6.241 15.116 1.00 96.81 86 THR A CA 1
ATOM 680 C C . THR A 1 86 ? -17.855 6.209 15.620 1.00 96.81 86 THR A C 1
ATOM 682 O O . THR A 1 86 ? -18.378 7.225 16.083 1.00 96.81 86 THR A O 1
ATOM 685 N N . GLY A 1 87 ? -18.534 5.063 15.514 1.00 94.62 87 GLY A N 1
ATOM 686 C CA . GLY A 1 87 ? -19.921 4.898 15.947 1.00 94.62 87 GLY A CA 1
ATOM 687 C C . GLY A 1 87 ? -20.968 5.552 15.033 1.00 94.62 87 GLY A C 1
ATOM 688 O O . GLY A 1 87 ? -22.163 5.381 15.279 1.00 94.62 87 GLY A O 1
ATOM 689 N N . VAL A 1 88 ? -20.586 6.197 13.924 1.00 95.75 88 VAL A N 1
ATOM 690 C CA . VAL A 1 88 ? -21.503 6.896 12.989 1.00 95.75 88 VAL A CA 1
ATOM 691 C C . VAL A 1 88 ? -21.412 6.395 11.559 1.00 95.75 88 VAL A C 1
ATOM 693 O O . VAL A 1 88 ? -20.371 5.881 11.187 1.00 95.75 88 VAL A O 1
ATOM 696 N N . SER A 1 89 ? -22.497 6.499 10.778 1.00 95.44 89 SER A N 1
ATOM 697 C CA . SER A 1 89 ? -22.531 6.089 9.360 1.00 95.44 89 SER A CA 1
ATOM 698 C C . SER A 1 89 ? -21.399 6.712 8.550 1.00 95.44 89 SER A C 1
ATOM 700 O O . SER A 1 89 ? -20.950 7.811 8.876 1.00 95.44 89 SER A O 1
ATOM 702 N N . LEU A 1 90 ? -20.976 6.023 7.484 1.00 96.75 90 LEU A N 1
ATOM 703 C CA . LEU A 1 90 ? -19.991 6.568 6.551 1.00 96.75 90 LEU A CA 1
ATOM 704 C C . LEU A 1 90 ? -20.414 7.952 6.059 1.00 96.75 90 LEU A C 1
ATOM 706 O O . LEU A 1 90 ? -21.608 8.234 5.908 1.00 96.75 90 LEU A O 1
ATOM 710 N N . PHE A 1 91 ? -19.423 8.801 5.789 1.00 97.25 91 PHE A N 1
ATOM 711 C CA . PHE A 1 91 ? -19.651 10.173 5.365 1.00 97.25 91 PHE A CA 1
ATOM 712 C C . PHE A 1 91 ? -20.550 10.231 4.127 1.00 97.25 91 PHE A C 1
ATOM 714 O O . PHE A 1 91 ? -21.578 10.912 4.133 1.00 97.25 91 PHE A O 1
ATOM 721 N N . SER A 1 92 ? -20.181 9.478 3.092 1.00 97.38 92 SER A N 1
ATOM 722 C CA . SER A 1 92 ? -20.987 9.330 1.888 1.00 97.38 92 SER A CA 1
ATOM 723 C C . SER A 1 92 ? -20.826 7.923 1.304 1.00 97.38 92 SER A C 1
ATOM 725 O O . SER A 1 92 ? -19.831 7.635 0.628 1.00 97.38 92 SER A O 1
ATOM 727 N N . PRO A 1 93 ? -21.810 7.030 1.521 1.00 95.88 93 PRO A N 1
ATOM 728 C CA . PRO A 1 93 ? -21.820 5.705 0.904 1.00 95.88 93 PRO A CA 1
ATOM 729 C C . PRO A 1 93 ? -21.830 5.772 -0.628 1.00 95.88 93 PRO A C 1
ATOM 731 O O . PRO A 1 93 ? -21.206 4.945 -1.288 1.00 95.88 93 PRO A O 1
ATOM 734 N N . GLN A 1 94 ? -22.496 6.778 -1.204 1.00 95.81 94 GLN A N 1
ATOM 735 C CA . GLN A 1 94 ? -22.517 7.002 -2.649 1.00 95.81 94 GLN A CA 1
ATOM 736 C C . GLN A 1 94 ? -21.130 7.369 -3.186 1.00 95.81 94 GLN A C 1
ATOM 738 O O . GLN A 1 94 ? -20.706 6.805 -4.191 1.00 95.81 94 GLN A O 1
ATOM 743 N N . LEU A 1 95 ? -20.396 8.243 -2.489 1.00 96.31 95 LEU A N 1
ATOM 744 C CA . LEU A 1 95 ? -19.028 8.605 -2.866 1.00 96.31 95 LEU A CA 1
ATOM 745 C C . LEU A 1 95 ? -18.103 7.382 -2.851 1.00 96.31 95 LEU A C 1
ATOM 747 O O . LEU A 1 95 ? -17.336 7.182 -3.786 1.00 96.31 95 LEU A O 1
ATOM 751 N N . ALA A 1 96 ? -18.232 6.524 -1.832 1.00 97.44 96 ALA A N 1
ATOM 752 C CA . ALA A 1 96 ? -17.470 5.278 -1.744 1.00 97.44 96 ALA A CA 1
ATOM 753 C C . ALA A 1 96 ? -17.798 4.316 -2.900 1.00 97.44 96 ALA A C 1
ATOM 755 O O . ALA A 1 96 ? -16.910 3.645 -3.414 1.00 97.44 96 ALA A O 1
ATOM 756 N N . ARG A 1 97 ? -19.060 4.263 -3.351 1.00 97.12 97 ARG A N 1
ATOM 757 C CA . ARG A 1 97 ? -19.460 3.453 -4.515 1.00 97.12 97 ARG A CA 1
ATOM 758 C C . ARG A 1 97 ? -18.924 4.005 -5.832 1.00 97.12 97 ARG A C 1
ATOM 760 O O . ARG A 1 97 ? -18.502 3.223 -6.673 1.00 97.12 97 ARG A O 1
ATOM 767 N N . ILE A 1 98 ? -18.954 5.322 -6.027 1.00 96.81 98 ILE A N 1
ATOM 768 C CA . ILE A 1 98 ? -18.383 5.951 -7.227 1.00 96.81 98 ILE A CA 1
ATOM 769 C C . ILE A 1 98 ? -16.877 5.678 -7.273 1.00 96.81 98 ILE A C 1
ATOM 771 O O . ILE A 1 98 ? -16.376 5.195 -8.286 1.00 96.81 98 ILE A O 1
ATOM 775 N N . ALA A 1 99 ? -16.183 5.897 -6.152 1.00 98.00 99 ALA A N 1
ATOM 776 C CA . ALA A 1 99 ? -14.761 5.605 -6.028 1.00 98.00 99 ALA A CA 1
ATOM 777 C C . ALA A 1 99 ? -14.450 4.125 -6.305 1.00 98.00 99 ALA A C 1
ATOM 779 O O . ALA A 1 99 ? -13.487 3.839 -6.999 1.00 98.00 99 ALA A O 1
ATOM 780 N N . LEU A 1 100 ? -15.280 3.181 -5.849 1.00 98.38 100 LEU A N 1
ATOM 781 C CA . LEU A 1 100 ? -15.112 1.753 -6.142 1.00 98.38 100 LEU A CA 1
ATOM 782 C C . LEU A 1 100 ? -15.098 1.449 -7.650 1.00 98.38 100 LEU A C 1
ATOM 784 O O . LEU A 1 100 ? -14.239 0.705 -8.127 1.00 98.38 100 LEU A O 1
ATOM 788 N N . TRP A 1 101 ? -16.056 1.993 -8.403 1.00 98.31 101 TRP A N 1
ATOM 789 C CA . TRP A 1 101 ? -16.136 1.756 -9.848 1.00 98.31 101 TRP A CA 1
ATOM 790 C C . TRP A 1 101 ? -14.986 2.422 -10.596 1.00 98.31 101 TRP A C 1
ATOM 792 O O . TRP A 1 101 ? -14.363 1.790 -11.446 1.00 98.31 101 TRP A O 1
ATOM 802 N N . LEU A 1 102 ? -14.660 3.663 -10.230 1.00 98.50 102 LEU A N 1
ATOM 803 C CA . LEU A 1 102 ? -13.517 4.383 -10.784 1.00 98.50 102 LEU A CA 1
ATOM 804 C C . LEU A 1 102 ? -12.191 3.672 -10.484 1.00 98.50 102 LEU A C 1
ATOM 806 O O . LEU A 1 102 ? -11.309 3.655 -11.334 1.00 98.50 102 LEU A O 1
ATOM 810 N N . TRP A 1 103 ? -12.058 3.037 -9.319 1.00 98.62 103 TRP A N 1
ATOM 811 C CA . TRP A 1 103 ? -10.867 2.269 -8.962 1.00 98.62 103 TRP A CA 1
ATOM 812 C C . TRP A 1 103 ? -10.759 0.990 -9.792 1.00 98.62 103 TRP A C 1
ATOM 814 O O . TRP A 1 103 ? -9.693 0.690 -10.311 1.00 98.62 103 TRP A O 1
ATOM 824 N N . ASN A 1 104 ? -11.855 0.258 -10.008 1.00 98.56 104 ASN A N 1
ATOM 825 C CA . ASN A 1 104 ? -11.838 -0.884 -10.930 1.00 98.56 104 ASN A CA 1
ATOM 826 C C . ASN A 1 104 ? -11.476 -0.467 -12.360 1.00 98.56 104 ASN A C 1
ATOM 828 O O . ASN A 1 104 ? -10.681 -1.145 -13.010 1.00 98.56 104 ASN A O 1
ATOM 832 N N . PHE A 1 105 ? -12.012 0.664 -12.825 1.00 98.56 105 PHE A N 1
ATOM 833 C CA . PHE A 1 105 ? -11.634 1.240 -14.111 1.00 98.56 105 PHE A CA 1
ATOM 834 C C . PHE A 1 105 ? -10.143 1.597 -14.157 1.00 98.56 105 PHE A C 1
ATOM 836 O O . PHE A 1 105 ? -9.478 1.213 -15.112 1.00 98.56 105 PHE A O 1
ATOM 843 N N . LEU A 1 106 ? -9.606 2.257 -13.123 1.00 98.56 106 LEU A N 1
ATOM 844 C CA . LEU A 1 106 ? -8.185 2.597 -13.022 1.00 98.56 106 LEU A CA 1
ATOM 845 C C . LEU A 1 106 ? -7.301 1.360 -13.202 1.00 98.56 106 LEU A C 1
ATOM 847 O O . LEU A 1 106 ? -6.385 1.386 -14.014 1.00 98.56 106 LEU A O 1
ATOM 851 N N . ILE A 1 107 ? -7.578 0.275 -12.474 1.00 98.25 107 ILE A N 1
ATOM 852 C CA . ILE A 1 107 ? -6.732 -0.928 -12.505 1.00 98.25 107 ILE A CA 1
ATOM 853 C C . ILE A 1 107 ? -6.854 -1.662 -13.839 1.00 98.25 107 ILE A C 1
ATOM 855 O O . ILE A 1 107 ? -5.846 -2.107 -14.385 1.00 98.25 107 ILE A O 1
ATOM 859 N N . ALA A 1 108 ? -8.059 -1.738 -14.408 1.00 98.31 108 ALA A N 1
ATOM 860 C CA . ALA A 1 108 ? -8.254 -2.303 -15.739 1.00 98.31 108 ALA A CA 1
ATOM 861 C C . ALA A 1 108 ? -7.536 -1.479 -16.821 1.00 98.31 108 ALA A C 1
ATOM 863 O O . ALA A 1 108 ? -6.872 -2.046 -17.690 1.00 98.31 108 ALA A O 1
ATOM 864 N N . ALA A 1 109 ? -7.626 -0.149 -16.745 1.00 98.44 109 ALA A N 1
ATOM 865 C CA . ALA A 1 109 ? -6.939 0.756 -17.655 1.00 98.44 109 ALA A CA 1
ATOM 866 C C . ALA A 1 109 ? -5.417 0.649 -17.501 1.00 98.44 109 ALA A C 1
ATOM 868 O O . ALA A 1 109 ? -4.733 0.499 -18.507 1.00 98.44 109 ALA A O 1
ATOM 869 N N . ALA A 1 110 ? -4.899 0.629 -16.269 1.00 97.81 110 ALA A N 1
ATOM 870 C CA . ALA A 1 110 ? -3.477 0.452 -15.985 1.00 97.81 110 ALA A CA 1
ATOM 871 C C . ALA A 1 110 ? -2.960 -0.877 -16.544 1.00 97.81 110 ALA A C 1
ATOM 873 O O . ALA A 1 110 ? -1.941 -0.907 -17.230 1.00 97.81 110 ALA A O 1
ATOM 874 N N . ALA A 1 111 ? -3.688 -1.976 -16.327 1.00 97.56 111 ALA A N 1
ATOM 875 C CA . ALA A 1 111 ? -3.320 -3.267 -16.894 1.00 97.56 111 ALA A CA 1
ATOM 876 C C . ALA A 1 111 ? -3.273 -3.218 -18.429 1.00 97.56 111 ALA A C 1
ATOM 878 O O . ALA A 1 111 ? -2.300 -3.674 -19.027 1.00 97.56 111 ALA A O 1
ATOM 879 N N . ALA A 1 112 ? -4.276 -2.615 -19.073 1.00 97.62 112 ALA A N 1
ATOM 880 C CA . ALA A 1 112 ? -4.307 -2.477 -20.525 1.00 97.62 112 ALA A C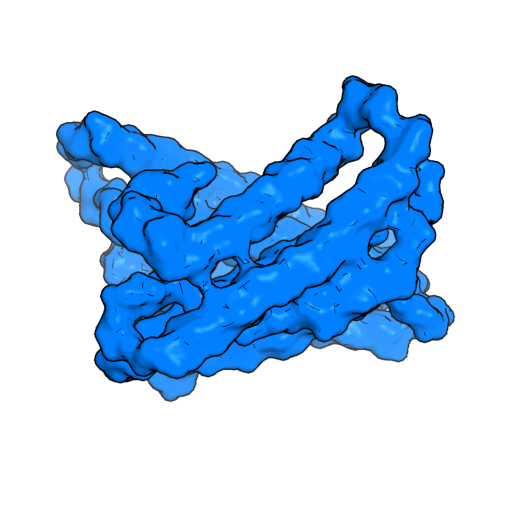A 1
ATOM 881 C C . ALA A 1 112 ? -3.146 -1.619 -21.057 1.00 97.62 112 ALA A C 1
ATOM 883 O O . ALA A 1 112 ? -2.430 -2.056 -21.958 1.00 97.62 112 ALA A O 1
ATOM 884 N N . THR A 1 113 ? -2.913 -0.432 -20.490 1.00 9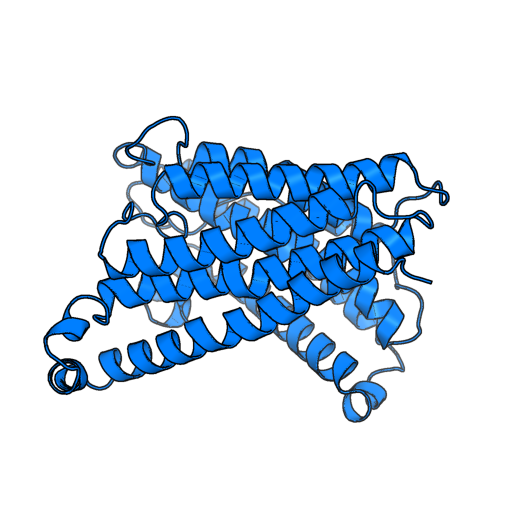7.69 113 THR A N 1
ATOM 885 C CA . THR A 1 113 ? -1.866 0.492 -20.956 1.00 97.69 113 THR A CA 1
ATOM 886 C C . THR A 1 113 ? -0.469 -0.091 -20.761 1.00 97.69 113 THR A C 1
ATOM 888 O O . THR A 1 113 ? 0.350 -0.033 -21.679 1.00 97.69 113 THR A O 1
ATOM 891 N N . LEU A 1 114 ? -0.208 -0.733 -19.616 1.00 97.38 114 LEU A N 1
ATOM 892 C CA . LEU A 1 114 ? 1.088 -1.351 -19.323 1.00 97.38 114 LEU A CA 1
ATOM 893 C C . LEU A 1 114 ? 1.381 -2.526 -20.269 1.00 97.38 114 LEU A C 1
ATOM 895 O O . LEU A 1 114 ? 2.482 -2.620 -20.813 1.00 97.38 114 LEU A O 1
ATOM 899 N N . LEU A 1 115 ? 0.384 -3.366 -20.565 1.00 96.88 115 LEU A N 1
ATOM 900 C CA . LEU A 1 115 ? 0.517 -4.455 -21.542 1.00 96.88 115 LEU A CA 1
ATOM 901 C C . LEU A 1 115 ? 0.678 -3.934 -22.985 1.00 96.88 115 LEU A C 1
ATOM 903 O O . LEU A 1 115 ? 1.389 -4.531 -23.800 1.00 96.88 115 LEU A O 1
ATOM 907 N N . MET A 1 116 ? 0.103 -2.775 -23.312 1.00 96.50 116 MET A N 1
ATOM 908 C CA . MET A 1 116 ? 0.364 -2.080 -24.581 1.00 96.50 116 MET A CA 1
ATOM 909 C C . MET A 1 116 ? 1.766 -1.449 -24.643 1.00 96.50 116 MET A C 1
ATOM 911 O O . MET A 1 116 ? 2.229 -1.102 -25.729 1.00 96.50 116 MET A O 1
ATOM 915 N N . GLY A 1 117 ? 2.486 -1.394 -23.519 1.00 95.19 117 GLY A N 1
ATOM 916 C CA . GLY A 1 117 ? 3.834 -0.839 -23.407 1.00 95.19 117 GLY A CA 1
ATOM 917 C C . GLY A 1 117 ? 3.864 0.645 -23.042 1.00 95.19 117 GLY A C 1
ATOM 918 O O . GLY A 1 117 ? 4.943 1.228 -23.002 1.00 95.19 117 GLY A O 1
ATOM 919 N N . MET A 1 118 ? 2.712 1.252 -22.752 1.00 95.31 118 MET A N 1
ATOM 920 C CA . MET A 1 118 ? 2.610 2.642 -22.310 1.00 95.31 118 MET A CA 1
ATOM 921 C C . MET A 1 118 ? 2.943 2.712 -20.817 1.00 95.31 118 MET A C 1
ATOM 923 O O . MET A 1 118 ? 2.104 2.373 -19.982 1.00 95.31 118 MET A O 1
ATOM 927 N N . ASN A 1 119 ? 4.172 3.108 -20.484 1.00 92.75 119 ASN A N 1
ATOM 928 C CA . ASN A 1 119 ? 4.636 3.217 -19.103 1.00 92.75 119 ASN A CA 1
ATOM 929 C C . ASN A 1 119 ? 5.663 4.347 -18.932 1.00 92.75 119 ASN A C 1
ATOM 931 O O . ASN A 1 119 ? 6.320 4.724 -19.901 1.00 92.75 119 ASN A O 1
ATOM 935 N N . GLN A 1 120 ? 5.817 4.849 -17.704 1.00 91.75 120 GLN A N 1
ATOM 936 C CA . GLN A 1 120 ? 6.785 5.910 -17.375 1.00 91.75 120 GLN A CA 1
ATOM 937 C C . GLN A 1 120 ? 8.209 5.399 -17.086 1.00 91.75 120 GLN A C 1
ATOM 939 O O . GLN A 1 120 ? 9.114 6.195 -16.863 1.00 91.75 120 GLN A O 1
ATOM 944 N N . GLY A 1 121 ? 8.432 4.080 -17.063 1.00 88.69 121 GLY A N 1
ATOM 945 C CA . GLY A 1 121 ? 9.748 3.479 -16.810 1.00 88.69 121 GLY A CA 1
ATOM 946 C C . GLY A 1 121 ? 10.248 3.593 -15.366 1.00 88.69 121 GLY A C 1
ATOM 947 O O . GLY A 1 121 ? 11.420 3.320 -15.113 1.00 88.69 121 GLY A O 1
ATOM 948 N N . ARG A 1 122 ? 9.384 3.987 -14.423 1.00 91.25 122 ARG A N 1
ATOM 949 C CA . ARG A 1 122 ? 9.721 4.223 -13.013 1.00 91.25 122 ARG A CA 1
ATOM 950 C C . ARG A 1 122 ? 9.010 3.207 -12.136 1.00 91.25 122 ARG A C 1
ATOM 952 O O . ARG A 1 122 ? 7.795 3.064 -12.215 1.00 91.25 122 ARG A O 1
ATOM 959 N N . GLU A 1 123 ? 9.774 2.473 -11.333 1.00 87.88 123 GLU A N 1
ATOM 960 C CA . GLU A 1 123 ? 9.232 1.376 -10.528 1.00 87.88 123 GLU A CA 1
ATOM 961 C C . GLU A 1 123 ? 8.149 1.872 -9.560 1.00 87.88 123 GLU A C 1
ATOM 963 O O . GLU A 1 123 ? 8.354 2.867 -8.869 1.00 87.88 123 GLU A O 1
ATOM 968 N N . TYR A 1 124 ? 7.011 1.176 -9.516 1.00 92.44 124 TYR A N 1
ATOM 969 C CA . TYR A 1 124 ? 5.795 1.541 -8.771 1.00 92.44 124 TYR A CA 1
ATOM 970 C C . TYR A 1 124 ? 5.100 2.842 -9.223 1.00 92.44 124 TYR A C 1
ATOM 972 O O . TYR A 1 124 ? 4.067 3.198 -8.659 1.00 92.44 124 TYR A O 1
ATOM 980 N N . ALA A 1 125 ? 5.639 3.522 -10.236 1.00 94.69 125 ALA A N 1
ATOM 981 C CA . ALA A 1 125 ? 5.159 4.757 -10.855 1.00 94.69 125 ALA A CA 1
ATOM 982 C C . ALA A 1 125 ? 4.926 4.554 -12.369 1.00 94.69 125 ALA A C 1
ATOM 984 O O . ALA A 1 125 ? 5.154 5.438 -13.188 1.00 94.69 125 ALA A O 1
ATOM 985 N N . GLU A 1 126 ? 4.543 3.344 -12.789 1.00 95.62 126 GLU A N 1
ATOM 986 C CA . GLU A 1 126 ? 4.526 2.984 -14.211 1.00 95.62 126 GLU A CA 1
ATOM 987 C C . GLU A 1 126 ? 3.275 3.454 -14.958 1.00 95.62 126 GLU A C 1
ATOM 989 O O . GLU A 1 126 ? 3.291 3.499 -16.191 1.00 95.62 126 GLU A O 1
ATOM 994 N N . MET A 1 127 ? 2.192 3.766 -14.244 1.00 95.44 127 MET A N 1
ATOM 995 C CA . MET A 1 127 ? 0.935 4.233 -14.832 1.00 95.44 127 MET A CA 1
ATOM 996 C C . MET A 1 127 ? 1.150 5.511 -15.645 1.00 95.44 127 MET A C 1
ATOM 998 O O . MET A 1 127 ? 1.975 6.341 -15.313 1.00 95.44 127 MET A O 1
ATOM 1002 N N . ILE A 1 128 ? 0.413 5.699 -16.738 1.00 95.00 128 ILE A N 1
ATOM 1003 C CA . ILE A 1 128 ? 0.479 6.958 -17.497 1.00 95.00 128 ILE A CA 1
ATOM 1004 C C . ILE A 1 128 ? -0.159 8.110 -16.703 1.00 95.00 128 ILE A C 1
ATOM 1006 O O . ILE A 1 128 ? -1.121 7.888 -15.967 1.00 95.00 128 ILE A O 1
ATOM 1010 N N . TRP A 1 129 ? 0.297 9.348 -16.922 1.00 93.12 129 TRP A N 1
ATOM 1011 C CA . TRP A 1 129 ? -0.136 10.525 -16.150 1.00 93.12 129 TRP A CA 1
ATOM 1012 C C . TRP A 1 129 ? -1.668 10.703 -15.981 1.00 93.12 129 TRP A C 1
ATOM 1014 O O . TRP A 1 129 ? -2.092 11.134 -14.904 1.00 93.12 129 TRP A O 1
ATOM 1024 N N . PRO A 1 130 ? -2.560 10.352 -16.944 1.00 94.94 130 PRO A N 1
ATOM 1025 C CA . PRO A 1 130 ? -4.003 10.459 -16.711 1.00 94.94 130 PRO A CA 1
ATOM 1026 C C . PRO A 1 130 ? -4.498 9.489 -15.631 1.00 94.94 130 PRO A C 1
ATOM 1028 O O . PRO A 1 130 ? -5.425 9.804 -14.883 1.00 94.94 130 PRO A O 1
ATOM 1031 N N . LEU A 1 131 ? -3.883 8.307 -15.545 1.00 96.75 131 LEU A N 1
ATOM 1032 C CA . LEU A 1 131 ? -4.191 7.303 -14.533 1.00 96.75 131 LEU A CA 1
ATOM 1033 C C . LEU A 1 131 ? -3.624 7.703 -13.167 1.00 96.75 131 LEU A C 1
ATOM 1035 O O . LEU A 1 131 ? -4.299 7.487 -12.164 1.00 96.75 131 LEU A O 1
ATOM 1039 N N . ASP A 1 132 ? -2.476 8.383 -13.124 1.00 96.31 132 ASP A N 1
ATOM 1040 C CA . ASP A 1 132 ? -1.947 8.980 -11.889 1.00 96.31 132 ASP A CA 1
ATOM 1041 C C . ASP A 1 132 ? -2.896 10.023 -11.300 1.00 96.31 132 ASP A C 1
ATOM 1043 O O . ASP A 1 132 ? -3.210 10.004 -10.106 1.00 96.31 132 ASP A O 1
ATOM 1047 N N . MET A 1 133 ? -3.411 10.915 -12.149 1.00 95.88 133 MET A N 1
ATOM 1048 C CA . MET A 1 133 ? -4.393 11.918 -11.741 1.00 95.88 133 MET A CA 1
ATOM 1049 C C . MET A 1 133 ? -5.679 11.261 -11.234 1.00 95.88 133 MET A C 1
ATOM 1051 O O . MET A 1 133 ? -6.224 11.668 -10.205 1.00 95.88 133 MET A O 1
ATOM 1055 N N . LEU A 1 134 ? -6.149 10.209 -11.912 1.00 97.44 134 LEU A N 1
ATOM 1056 C CA . LEU A 1 134 ? -7.305 9.439 -11.460 1.00 97.44 134 LEU A CA 1
ATOM 1057 C C . LEU A 1 134 ? -7.043 8.753 -10.109 1.00 97.44 134 LEU A C 1
ATOM 1059 O O . LEU A 1 134 ? -7.916 8.783 -9.239 1.00 97.44 134 LEU A O 1
ATOM 1063 N N . PHE A 1 135 ? -5.857 8.174 -9.900 1.00 97.50 135 PHE A N 1
ATOM 1064 C CA . PHE A 1 135 ? -5.480 7.574 -8.620 1.00 97.50 135 PHE A CA 1
ATOM 1065 C C . PHE A 1 135 ? -5.506 8.603 -7.484 1.00 97.50 135 PHE A C 1
ATOM 1067 O O . PHE A 1 135 ? -6.075 8.339 -6.425 1.00 97.50 135 PHE A O 1
ATOM 1074 N N . LEU A 1 136 ? -4.986 9.811 -7.707 1.00 97.00 136 LEU A N 1
ATOM 1075 C CA . LEU A 1 136 ? -5.054 10.880 -6.710 1.00 97.00 136 LEU A CA 1
ATOM 1076 C C . LEU A 1 136 ? -6.483 11.316 -6.396 1.00 97.00 136 LEU A C 1
ATOM 1078 O O . LEU A 1 136 ? -6.812 11.521 -5.226 1.00 97.00 136 LEU A O 1
ATOM 1082 N N . VAL A 1 137 ? -7.349 11.407 -7.407 1.00 97.62 137 VAL A N 1
ATOM 1083 C CA . VAL A 1 137 ? -8.779 11.661 -7.189 1.00 97.62 137 VAL A CA 1
ATOM 1084 C C . VAL A 1 137 ? -9.378 10.558 -6.318 1.00 97.62 137 VAL A C 1
ATOM 1086 O O . VAL A 1 137 ? -10.042 10.861 -5.331 1.00 97.62 137 VAL A O 1
ATOM 1089 N N . LEU A 1 138 ? -9.108 9.284 -6.611 1.00 98.06 138 LEU A N 1
ATOM 1090 C CA . LEU A 1 138 ? -9.592 8.152 -5.813 1.00 98.06 138 LEU A CA 1
ATOM 1091 C C . LEU A 1 138 ? -9.109 8.200 -4.361 1.00 98.06 138 LEU A C 1
ATOM 1093 O O . LEU A 1 138 ? -9.905 7.996 -3.440 1.00 98.06 138 LEU A O 1
ATOM 1097 N N . MET A 1 139 ? -7.835 8.524 -4.153 1.00 97.62 139 MET A N 1
ATOM 1098 C CA . MET A 1 139 ? -7.258 8.708 -2.826 1.00 97.62 139 MET A CA 1
ATOM 1099 C C . MET A 1 139 ? -7.913 9.864 -2.072 1.00 97.62 139 MET A C 1
ATOM 1101 O O . MET A 1 139 ? -8.246 9.717 -0.894 1.00 97.62 139 MET A O 1
ATOM 1105 N N . ALA A 1 140 ? -8.187 10.978 -2.751 1.00 97.62 140 ALA A N 1
ATOM 1106 C CA . ALA A 1 140 ? -8.922 12.096 -2.177 1.00 97.62 140 ALA A CA 1
ATOM 1107 C C . ALA A 1 140 ? -10.365 11.701 -1.822 1.00 97.62 140 ALA A C 1
ATOM 1109 O O . ALA A 1 140 ? -10.825 12.023 -0.730 1.00 97.62 140 ALA A O 1
ATOM 1110 N N . LEU A 1 141 ? -11.070 10.952 -2.677 1.00 98.00 141 LEU A N 1
ATOM 1111 C CA . LEU A 1 141 ? -12.428 10.466 -2.398 1.00 98.00 141 LEU A CA 1
ATOM 1112 C C . LEU A 1 141 ? -12.473 9.523 -1.186 1.00 98.00 141 LEU A C 1
ATOM 1114 O O . LEU A 1 141 ? -13.374 9.629 -0.346 1.00 98.00 141 LEU A O 1
ATOM 1118 N N . LEU A 1 142 ? -11.499 8.616 -1.074 1.00 98.12 142 LEU A N 1
ATOM 1119 C CA . LEU A 1 142 ? -11.351 7.733 0.082 1.00 98.12 142 LEU A CA 1
ATOM 1120 C C . LEU A 1 142 ? -11.040 8.536 1.352 1.00 98.12 142 LEU A C 1
ATOM 1122 O O . LEU A 1 142 ? -11.701 8.345 2.376 1.00 98.12 142 LEU A O 1
ATOM 1126 N N . GLY A 1 143 ? -10.094 9.475 1.266 1.00 97.75 143 GLY A N 1
ATOM 1127 C CA . GLY A 1 143 ? -9.743 10.400 2.339 1.00 97.75 143 GLY A CA 1
ATOM 1128 C C . GLY A 1 143 ? -10.951 11.205 2.817 1.00 97.75 143 GLY A C 1
ATOM 1129 O O . GLY A 1 143 ? -11.282 11.160 3.998 1.00 97.75 143 GLY A O 1
ATOM 1130 N N . MET A 1 144 ? -11.689 11.853 1.913 1.00 98.12 144 MET A N 1
ATOM 1131 C CA . MET A 1 144 ? -12.920 12.587 2.236 1.00 98.12 144 MET A CA 1
ATOM 1132 C C . MET A 1 144 ? -13.924 11.712 2.990 1.00 98.12 144 MET A C 1
ATOM 1134 O O . MET A 1 144 ? -14.540 12.167 3.953 1.00 98.12 144 MET A O 1
ATOM 1138 N N . ASN A 1 145 ? -14.073 10.442 2.599 1.00 97.94 145 ASN A N 1
ATOM 1139 C CA . ASN A 1 145 ? -14.968 9.528 3.299 1.00 97.94 145 ASN A CA 1
ATOM 1140 C C . ASN A 1 145 ? -14.478 9.202 4.714 1.00 97.94 145 ASN A C 1
ATOM 1142 O O . ASN A 1 145 ? -15.266 9.248 5.659 1.00 97.94 145 ASN A O 1
ATOM 1146 N N . ILE A 1 146 ? -13.192 8.891 4.878 1.00 98.12 146 ILE A N 1
ATOM 1147 C CA . ILE A 1 146 ? -12.598 8.551 6.177 1.00 98.12 146 ILE A CA 1
ATOM 1148 C C . ILE A 1 146 ? -12.638 9.764 7.111 1.00 98.12 146 ILE A C 1
ATOM 1150 O O . ILE A 1 146 ? -13.273 9.708 8.166 1.00 98.12 146 ILE A O 1
ATOM 1154 N N . TRP A 1 147 ? -12.054 10.885 6.695 1.00 98.25 147 TRP A N 1
ATOM 1155 C CA . TRP A 1 147 ? -11.996 12.121 7.474 1.00 98.25 147 TRP A CA 1
ATOM 1156 C C . TRP A 1 147 ? -13.390 12.675 7.765 1.00 98.25 147 TRP A C 1
ATOM 1158 O O . TRP A 1 147 ? -13.710 12.979 8.913 1.00 98.25 147 TRP A O 1
ATOM 1168 N N . GLY A 1 148 ? -14.273 12.705 6.768 1.00 97.88 148 GLY A N 1
ATOM 1169 C CA . GLY A 1 148 ? -15.652 13.140 6.950 1.00 97.88 148 GLY A CA 1
ATOM 1170 C C . GLY A 1 148 ? -16.451 12.268 7.928 1.00 97.88 148 GLY A C 1
ATOM 1171 O O . GLY A 1 148 ? -17.342 12.773 8.614 1.00 97.88 148 GLY A O 1
ATOM 1172 N N . THR A 1 149 ? -16.139 10.970 8.026 1.00 97.94 149 THR A N 1
ATOM 1173 C CA . THR A 1 149 ? -16.768 10.063 9.002 1.00 97.94 149 THR A CA 1
ATOM 1174 C C . THR A 1 149 ? -16.230 10.342 10.407 1.00 97.94 149 THR A C 1
ATOM 1176 O O . THR A 1 149 ? -16.994 10.396 11.369 1.00 97.94 149 THR A O 1
ATOM 1179 N N . ILE A 1 150 ? -14.923 10.587 10.532 1.00 97.81 150 ILE A N 1
ATOM 1180 C CA . ILE A 1 150 ? -14.249 10.908 11.800 1.00 97.81 150 ILE A CA 1
ATOM 1181 C C . ILE A 1 150 ? -14.725 12.246 12.378 1.00 97.81 150 ILE A C 1
ATOM 1183 O O . ILE A 1 150 ? -14.916 12.362 13.592 1.00 97.81 150 ILE A O 1
ATOM 1187 N N . LEU A 1 151 ? -14.960 13.249 11.529 1.00 97.19 151 LEU A N 1
ATOM 1188 C CA . LEU A 1 151 ? -15.492 14.551 11.948 1.00 97.19 151 LEU A CA 1
ATOM 1189 C C . LEU A 1 151 ? -16.896 14.446 12.556 1.00 97.19 151 LEU A C 1
ATOM 1191 O O . LEU A 1 151 ? -17.267 15.266 13.387 1.00 97.19 151 LEU A O 1
ATOM 1195 N N . ARG A 1 152 ? -17.656 13.409 12.192 1.00 96.44 152 ARG A N 1
ATOM 1196 C CA . ARG A 1 152 ? -19.008 13.147 12.702 1.00 96.44 152 ARG A CA 1
ATOM 1197 C C . ARG A 1 152 ? -19.047 12.133 13.847 1.00 96.44 152 ARG A C 1
ATOM 1199 O O . ARG A 1 152 ? -20.133 11.694 14.214 1.00 96.44 152 ARG A O 1
ATOM 1206 N N . ARG A 1 153 ? -17.896 11.701 14.373 1.00 97.12 153 ARG A N 1
ATOM 1207 C CA . ARG A 1 153 ? -17.805 10.605 15.353 1.00 97.12 153 ARG A CA 1
ATOM 1208 C C . ARG A 1 153 ? -18.613 10.870 16.628 1.00 97.12 153 ARG A C 1
ATOM 1210 O O . ARG A 1 153 ? -18.729 12.002 17.083 1.00 97.12 153 ARG A O 1
ATOM 1217 N N . ARG A 1 154 ? -19.106 9.788 17.233 1.00 94.75 154 ARG A N 1
ATOM 1218 C CA . ARG A 1 154 ? -19.719 9.795 18.573 1.00 94.75 154 ARG A CA 1
ATOM 1219 C C . ARG A 1 154 ? -18.695 9.567 19.676 1.00 94.75 154 ARG A C 1
ATOM 1221 O O . ARG A 1 154 ? -18.819 10.150 20.742 1.00 94.75 154 ARG A O 1
ATOM 1228 N N . GLU A 1 155 ? -17.705 8.715 19.417 1.00 91.19 155 GLU A N 1
ATOM 1229 C CA . GLU A 1 155 ? -16.630 8.443 20.369 1.00 91.19 155 GLU A CA 1
ATOM 1230 C C . GLU A 1 155 ? -15.609 9.594 20.331 1.00 91.19 155 GLU A C 1
ATOM 1232 O O . GLU A 1 155 ? -14.989 9.813 19.283 1.00 91.19 155 GLU A O 1
ATOM 1237 N N . PRO A 1 156 ? -15.416 10.355 21.425 1.00 89.44 156 PRO A N 1
ATOM 1238 C CA . PRO A 1 156 ? -14.502 11.493 21.421 1.00 89.44 156 PRO A CA 1
ATOM 1239 C C . PRO A 1 156 ? -13.047 11.068 21.198 1.00 89.44 156 PRO A C 1
ATOM 1241 O O . PRO A 1 156 ? -12.308 11.792 20.519 1.00 89.44 156 PRO A O 1
ATOM 1244 N N . LYS A 1 157 ? -12.641 9.901 21.723 1.00 92.81 157 LYS A N 1
ATOM 1245 C CA . LYS A 1 157 ? -11.260 9.410 21.654 1.00 92.81 157 LYS A CA 1
ATOM 1246 C C . LYS A 1 157 ? -11.004 8.626 20.369 1.00 92.81 157 LYS A C 1
ATOM 1248 O O . LYS A 1 157 ? -11.694 7.669 20.039 1.00 92.81 157 LYS A O 1
ATOM 1253 N N . LEU A 1 158 ? -9.944 8.988 19.655 1.00 95.12 158 LEU A N 1
ATOM 1254 C CA . LEU A 1 158 ? -9.542 8.270 18.450 1.00 95.12 158 LEU A CA 1
ATOM 1255 C C . LEU A 1 158 ? -8.686 7.053 18.797 1.00 95.12 158 LEU A C 1
ATOM 1257 O O . LEU A 1 158 ? -7.633 7.156 19.428 1.00 95.12 158 LEU A O 1
ATOM 1261 N N . TYR A 1 159 ? -9.138 5.886 18.348 1.00 96.44 159 TYR A N 1
ATOM 1262 C CA . TYR A 1 159 ? -8.369 4.654 18.450 1.00 96.44 159 TYR A CA 1
ATOM 1263 C C . TYR A 1 159 ? -7.155 4.678 17.509 1.00 96.44 159 TYR A C 1
ATOM 1265 O O . TYR A 1 159 ? -7.184 5.346 16.476 1.00 96.44 159 TYR A O 1
ATOM 1273 N N . VAL A 1 160 ? -6.097 3.924 17.830 1.00 97.19 160 VAL A N 1
ATOM 1274 C CA . VAL A 1 160 ? -4.836 3.948 17.060 1.00 97.19 160 VAL A CA 1
ATOM 1275 C C . VAL A 1 160 ? -5.026 3.550 15.592 1.00 97.19 160 VAL A C 1
ATOM 1277 O O . VAL A 1 160 ? -4.380 4.118 14.716 1.00 97.19 160 VAL A O 1
ATOM 1280 N N . SER A 1 161 ? -5.984 2.667 15.288 1.00 97.94 161 SER A N 1
ATOM 1281 C CA . SER A 1 161 ? -6.349 2.342 13.903 1.00 97.94 161 SER A CA 1
ATOM 1282 C C . SER A 1 161 ? -6.811 3.558 13.103 1.00 97.94 161 SER A C 1
ATOM 1284 O O . SER A 1 161 ? -6.447 3.700 11.943 1.00 97.94 161 SER A O 1
ATOM 1286 N N . ILE A 1 162 ? -7.581 4.455 13.724 1.00 98.00 162 ILE A N 1
ATOM 1287 C CA . ILE A 1 162 ? -8.092 5.656 13.058 1.00 98.00 162 ILE A CA 1
ATOM 1288 C C . ILE A 1 162 ? -6.965 6.648 12.788 1.00 98.00 162 ILE A C 1
ATOM 1290 O O . ILE A 1 162 ? -6.887 7.177 11.684 1.00 98.00 162 ILE A O 1
ATOM 1294 N N . TRP A 1 163 ? -6.055 6.833 13.747 1.00 97.62 163 TRP A N 1
ATOM 1295 C CA . TRP A 1 163 ? -4.850 7.641 13.546 1.00 97.62 163 TRP A CA 1
ATOM 1296 C C . TRP A 1 163 ? -4.004 7.140 12.373 1.00 97.62 163 TRP A C 1
ATOM 1298 O O . TRP A 1 163 ? -3.583 7.933 11.535 1.00 97.62 163 TRP A O 1
ATOM 1308 N N . ASN A 1 164 ? -3.820 5.823 12.269 1.00 97.69 164 ASN A N 1
ATOM 1309 C CA . ASN A 1 164 ? -3.101 5.206 11.156 1.00 97.69 164 ASN A CA 1
ATOM 1310 C C . ASN A 1 164 ? -3.806 5.445 9.808 1.00 97.69 164 ASN A C 1
ATOM 1312 O O . ASN A 1 164 ? -3.155 5.801 8.83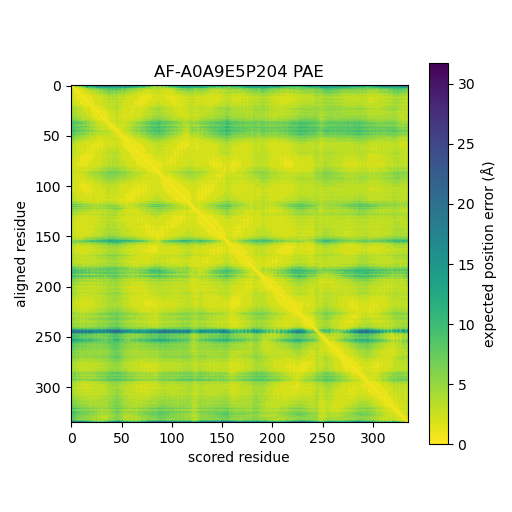2 1.00 97.69 164 ASN A O 1
ATOM 1316 N N . PHE A 1 165 ? -5.135 5.320 9.734 1.00 98.25 165 PHE A N 1
ATOM 1317 C CA . PHE A 1 165 ? -5.871 5.588 8.488 1.00 98.25 165 PHE A CA 1
ATOM 1318 C C . PHE A 1 165 ? -5.835 7.064 8.081 1.00 98.25 165 PHE A C 1
ATOM 1320 O O . PHE A 1 165 ? -5.733 7.379 6.895 1.00 98.25 165 PHE A O 1
ATOM 1327 N N . MET A 1 166 ? -5.893 7.974 9.057 1.00 97.62 166 MET A N 1
ATOM 1328 C CA . MET 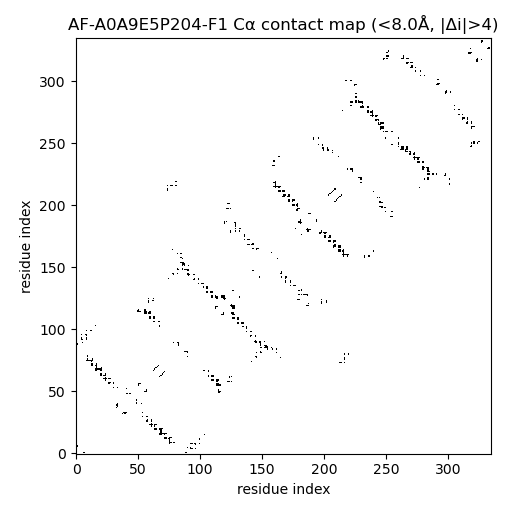A 1 166 ? -5.721 9.408 8.825 1.00 97.62 166 MET A CA 1
ATOM 1329 C C . MET A 1 166 ? -4.335 9.699 8.243 1.00 97.62 166 MET A C 1
ATOM 1331 O O . MET A 1 166 ? -4.248 10.341 7.201 1.00 97.62 166 MET A O 1
ATOM 1335 N N . ALA A 1 167 ? -3.276 9.174 8.868 1.00 96.56 167 ALA A N 1
ATOM 1336 C CA . ALA A 1 167 ? -1.901 9.329 8.398 1.00 96.56 167 ALA A CA 1
ATOM 1337 C C . ALA A 1 167 ? -1.708 8.741 6.988 1.00 96.56 167 ALA A C 1
ATOM 1339 O O . ALA A 1 167 ? -1.227 9.435 6.096 1.00 96.56 167 ALA A O 1
ATOM 1340 N N . ALA A 1 168 ? -2.166 7.509 6.752 1.00 96.50 168 ALA A N 1
ATOM 1341 C CA . ALA A 1 168 ? -2.037 6.841 5.458 1.00 96.50 168 ALA A CA 1
ATOM 1342 C C . ALA A 1 168 ? -2.713 7.622 4.319 1.00 96.50 168 ALA A C 1
ATOM 1344 O O . ALA A 1 168 ? -2.133 7.796 3.250 1.00 96.50 168 ALA A O 1
ATOM 1345 N N . THR A 1 169 ? -3.929 8.128 4.549 1.00 95.88 169 THR A N 1
ATOM 1346 C CA . THR A 1 169 ? -4.680 8.857 3.514 1.00 95.88 169 THR A CA 1
ATOM 1347 C C . THR A 1 169 ? -4.164 10.265 3.250 1.00 95.88 169 THR A C 1
ATOM 1349 O O . THR A 1 169 ? -4.242 10.715 2.111 1.00 95.88 169 THR A O 1
ATOM 1352 N N . ILE A 1 170 ? -3.646 10.966 4.263 1.00 94.94 170 ILE A N 1
ATOM 1353 C CA . ILE A 1 170 ? -3.162 12.341 4.084 1.00 94.94 170 ILE A CA 1
ATOM 1354 C C . ILE A 1 170 ? -1.734 12.392 3.540 1.00 94.94 170 ILE A C 1
ATOM 1356 O O . ILE A 1 170 ? -1.440 13.256 2.723 1.00 94.94 170 ILE A O 1
ATOM 1360 N N . ILE A 1 171 ? -0.858 11.470 3.957 1.00 94.81 171 ILE A N 1
ATOM 1361 C CA . ILE A 1 171 ? 0.558 11.464 3.561 1.00 94.81 171 ILE A CA 1
ATOM 1362 C C . ILE A 1 171 ? 0.725 10.938 2.135 1.00 94.81 171 ILE A C 1
ATOM 1364 O O . ILE A 1 171 ? 1.544 11.466 1.384 1.00 94.81 171 ILE A O 1
ATOM 1368 N N . LEU A 1 172 ? -0.059 9.931 1.727 1.00 94.94 172 LEU A N 1
ATOM 1369 C CA . LEU A 1 172 ? 0.117 9.330 0.405 1.00 94.94 172 LEU A CA 1
ATOM 1370 C C . LEU A 1 172 ? -0.152 10.319 -0.737 1.00 94.94 172 LEU A C 1
ATOM 1372 O O . LEU A 1 172 ? 0.541 10.267 -1.744 1.00 94.94 172 LEU A O 1
ATOM 1376 N N . ILE A 1 173 ? -1.122 11.227 -0.592 1.00 95.88 173 ILE A N 1
ATOM 1377 C CA . ILE A 1 173 ? -1.497 12.184 -1.646 1.00 95.88 173 ILE A CA 1
ATOM 1378 C C . ILE A 1 173 ? -0.298 13.042 -2.099 1.00 95.88 173 ILE A C 1
ATOM 1380 O O . ILE A 1 173 ? 0.045 12.979 -3.281 1.00 95.88 173 ILE A O 1
ATOM 1384 N N . PRO A 1 174 ? 0.378 13.816 -1.223 1.00 95.69 174 PRO A N 1
ATOM 1385 C CA . PRO A 1 174 ? 1.538 14.606 -1.629 1.00 95.69 174 PRO A CA 1
ATOM 1386 C C . PRO A 1 174 ? 2.730 13.734 -2.039 1.00 95.69 174 PRO A C 1
ATOM 1388 O O . PRO A 1 174 ? 3.415 14.081 -2.998 1.00 95.69 174 PRO A O 1
ATOM 1391 N N . VAL A 1 175 ? 2.958 12.592 -1.377 1.00 94.94 175 VAL A N 1
ATOM 1392 C CA . VAL A 1 175 ? 4.033 11.651 -1.746 1.00 94.94 175 VAL A CA 1
ATOM 1393 C C . VAL A 1 175 ? 3.855 11.159 -3.181 1.00 94.94 175 VAL A C 1
ATOM 1395 O O . VAL A 1 175 ? 4.799 11.198 -3.965 1.00 94.94 175 VAL A O 1
ATOM 1398 N N . TYR A 1 176 ? 2.642 10.745 -3.544 1.00 95.81 176 TYR A N 1
ATOM 1399 C CA . TYR A 1 176 ? 2.321 10.263 -4.881 1.00 95.81 176 TYR A CA 1
ATOM 1400 C C . TYR A 1 176 ? 2.383 11.387 -5.916 1.00 95.81 176 TYR A C 1
ATOM 1402 O O . TYR A 1 176 ? 2.976 11.202 -6.976 1.00 95.81 176 TYR A O 1
ATOM 1410 N N . ALA A 1 177 ? 1.819 12.557 -5.600 1.00 95.81 177 ALA A N 1
ATOM 1411 C CA . ALA A 1 177 ? 1.796 13.715 -6.490 1.00 95.81 177 ALA A CA 1
ATOM 1412 C C . ALA A 1 177 ? 3.203 14.198 -6.872 1.00 95.81 177 ALA A C 1
ATOM 1414 O O . ALA A 1 177 ? 3.481 14.431 -8.047 1.00 95.81 177 ALA A O 1
ATOM 1415 N N . ILE A 1 178 ? 4.085 14.330 -5.875 1.00 94.56 178 ILE A N 1
ATOM 1416 C CA . ILE A 1 178 ? 5.478 14.742 -6.073 1.00 94.56 178 ILE A CA 1
ATOM 1417 C C . ILE A 1 178 ? 6.259 13.616 -6.742 1.00 94.56 178 ILE A C 1
ATOM 1419 O O . ILE A 1 178 ? 6.943 13.855 -7.729 1.00 94.56 178 ILE A O 1
ATOM 1423 N N . GLY A 1 179 ? 6.107 12.384 -6.250 1.00 93.94 179 GLY A N 1
ATOM 1424 C CA . GLY A 1 179 ? 6.771 11.203 -6.789 1.00 93.94 179 GLY A CA 1
ATOM 1425 C C . GLY A 1 179 ? 6.570 11.035 -8.286 1.00 93.94 179 GLY A C 1
ATOM 1426 O O . GLY A 1 179 ? 7.549 10.884 -9.007 1.00 93.94 179 GLY A O 1
ATOM 1427 N N . ASN A 1 180 ? 5.324 11.127 -8.751 1.00 94.75 180 ASN A N 1
ATOM 1428 C CA . ASN A 1 180 ? 4.927 10.940 -10.152 1.00 94.75 180 ASN A CA 1
ATOM 1429 C C . ASN A 1 180 ? 4.927 12.241 -10.965 1.00 94.75 180 ASN A C 1
ATOM 1431 O O . ASN A 1 180 ? 4.457 12.239 -12.096 1.00 94.75 180 ASN A O 1
ATOM 1435 N N . ARG A 1 181 ? 5.386 13.367 -10.390 1.00 93.88 181 ARG A N 1
ATOM 1436 C CA . ARG A 1 181 ? 5.407 14.693 -11.035 1.00 93.88 181 ARG A CA 1
ATOM 1437 C C . ARG A 1 181 ? 4.136 14.957 -11.860 1.00 93.88 181 ARG A C 1
ATOM 1439 O O . ARG A 1 181 ? 4.196 15.319 -13.029 1.00 93.88 181 ARG A O 1
ATOM 1446 N N . ILE A 1 182 ? 2.974 14.761 -11.241 1.00 90.19 182 ILE A N 1
ATOM 1447 C CA . ILE A 1 182 ? 1.664 14.616 -11.916 1.00 90.19 182 ILE A CA 1
ATOM 1448 C C . ILE A 1 182 ? 1.229 15.806 -12.792 1.00 90.19 182 ILE A C 1
ATOM 1450 O O . ILE A 1 182 ? 0.287 15.706 -13.573 1.00 90.19 182 ILE A O 1
ATOM 1454 N N . TRP A 1 183 ? 1.872 16.959 -12.617 1.00 88.88 183 TRP A N 1
ATOM 1455 C CA . TRP A 1 183 ? 1.650 18.179 -13.393 1.00 88.88 183 TRP A CA 1
ATOM 1456 C C . TRP A 1 183 ? 2.439 18.202 -14.710 1.00 88.88 183 TRP A C 1
ATOM 1458 O O . TRP A 1 183 ? 2.327 19.160 -15.471 1.00 88.88 183 TRP A O 1
ATOM 1468 N N . ASP A 1 184 ? 3.247 17.178 -14.976 1.00 89.38 184 ASP A N 1
ATOM 1469 C CA . ASP A 1 184 ? 4.039 17.013 -16.185 1.00 89.38 184 ASP A CA 1
ATOM 1470 C C . ASP A 1 184 ? 3.659 15.702 -16.885 1.00 89.38 184 ASP A C 1
ATOM 1472 O O . ASP A 1 184 ? 3.625 14.638 -16.272 1.00 89.38 184 ASP A O 1
ATOM 1476 N N . THR A 1 185 ? 3.411 15.762 -18.194 1.00 87.25 185 THR A N 1
ATOM 1477 C CA . THR A 1 185 ? 3.030 14.589 -18.996 1.00 87.25 185 THR A CA 1
ATOM 1478 C C . THR A 1 185 ? 4.108 13.508 -19.062 1.00 87.25 185 THR A C 1
ATOM 1480 O O . THR A 1 185 ? 3.800 12.368 -19.403 1.00 87.25 185 THR A O 1
ATOM 1483 N N . THR A 1 186 ? 5.364 13.859 -18.770 1.00 86.75 186 THR A N 1
ATOM 1484 C CA . THR A 1 186 ? 6.479 12.905 -18.690 1.00 86.75 186 THR A CA 1
ATOM 1485 C C . THR A 1 186 ? 6.430 12.040 -17.432 1.00 86.75 186 THR A C 1
ATOM 1487 O O . THR A 1 186 ? 7.009 10.959 -17.436 1.00 86.75 186 THR A O 1
ATOM 1490 N N . GLY A 1 187 ? 5.767 12.507 -16.364 1.00 87.38 187 GLY A N 1
ATOM 1491 C CA . GLY A 1 187 ? 5.671 11.807 -15.079 1.00 87.38 187 GLY A CA 1
ATOM 1492 C C . GLY A 1 187 ? 6.999 11.636 -14.324 1.00 87.38 187 GLY A C 1
ATOM 1493 O O . GLY A 1 187 ? 7.081 10.910 -13.335 1.00 87.38 187 GLY A O 1
ATOM 1494 N N . ALA A 1 188 ? 8.065 12.304 -14.777 1.00 90.44 188 ALA A N 1
ATOM 1495 C CA . ALA A 1 188 ? 9.423 12.090 -14.288 1.00 90.44 188 ALA A CA 1
ATOM 1496 C C . ALA A 1 188 ? 10.208 13.399 -14.157 1.00 90.44 188 ALA A C 1
ATOM 1498 O O . ALA A 1 188 ? 9.977 14.385 -14.863 1.00 90.44 188 ALA A O 1
ATOM 1499 N N . TYR A 1 189 ? 11.179 13.413 -13.254 1.00 92.56 189 TYR A N 1
ATOM 1500 C CA . TYR A 1 189 ? 12.257 14.399 -13.249 1.00 92.56 189 TYR A CA 1
ATOM 1501 C C . TYR A 1 189 ? 13.390 13.921 -14.175 1.00 92.56 189 TYR A C 1
ATOM 1503 O O . TYR A 1 189 ? 13.226 12.980 -14.948 1.00 92.56 189 TYR A O 1
ATOM 1511 N N . VAL A 1 190 ? 14.560 14.564 -14.120 1.00 91.38 190 VAL A N 1
ATOM 1512 C CA . VAL A 1 190 ? 15.704 14.215 -14.977 1.00 91.38 190 VAL A CA 1
ATOM 1513 C C . VAL A 1 190 ? 16.907 13.789 -14.137 1.00 91.38 190 VAL A C 1
ATOM 1515 O O . VAL A 1 190 ? 17.210 14.391 -13.105 1.00 91.38 190 VAL A O 1
ATOM 1518 N N . GLY A 1 191 ? 17.620 12.766 -14.612 1.00 90.50 191 GLY A N 1
ATOM 1519 C CA . GLY A 1 191 ? 18.908 12.340 -14.070 1.00 90.50 191 GLY A CA 1
ATOM 1520 C C . GLY A 1 191 ? 18.831 11.801 -12.640 1.00 90.50 191 GLY A C 1
ATOM 1521 O O . GLY A 1 191 ? 17.866 11.150 -12.247 1.00 90.50 191 GLY A O 1
ATOM 1522 N N . MET A 1 192 ? 19.869 12.076 -11.847 1.00 89.25 192 MET A N 1
ATOM 1523 C CA . MET A 1 192 ? 19.977 11.599 -10.463 1.00 89.25 192 MET A CA 1
ATOM 1524 C C . MET A 1 192 ? 18.812 12.064 -9.577 1.00 89.25 192 MET A C 1
ATOM 1526 O O . MET A 1 192 ? 18.323 11.302 -8.744 1.00 89.25 192 MET A O 1
ATOM 1530 N N . SER A 1 193 ? 18.347 13.300 -9.763 1.00 90.62 193 SER A N 1
ATOM 1531 C CA . SER A 1 193 ? 17.248 13.851 -8.969 1.00 90.62 193 SER A CA 1
ATOM 1532 C C . SER A 1 193 ? 15.958 13.053 -9.143 1.00 90.62 193 SER A C 1
ATOM 1534 O O . SER A 1 193 ? 15.256 12.845 -8.157 1.00 90.62 193 SER A O 1
ATOM 1536 N N . ASP A 1 194 ? 15.673 12.552 -10.351 1.00 92.50 194 ASP A N 1
ATOM 1537 C CA . ASP A 1 194 ? 14.520 11.671 -10.560 1.00 92.50 194 ASP A CA 1
ATOM 1538 C C . ASP A 1 194 ? 14.630 10.388 -9.766 1.00 92.50 194 ASP A C 1
ATOM 1540 O O . ASP A 1 194 ? 13.677 9.987 -9.110 1.00 92.50 194 ASP A O 1
ATOM 1544 N N . ASN A 1 195 ? 15.811 9.784 -9.777 1.00 89.81 195 ASN A N 1
ATOM 1545 C CA . ASN A 1 195 ? 16.039 8.525 -9.097 1.00 89.81 195 ASN A CA 1
ATOM 1546 C C . ASN A 1 195 ? 15.892 8.678 -7.566 1.00 89.81 195 ASN A C 1
ATOM 1548 O O . ASN A 1 195 ? 15.232 7.865 -6.919 1.00 89.81 195 ASN A O 1
ATOM 1552 N N . ILE A 1 196 ? 16.418 9.772 -6.996 1.00 91.12 196 ILE A N 1
ATOM 1553 C CA . ILE A 1 196 ? 16.248 10.110 -5.570 1.00 91.12 196 ILE A CA 1
ATOM 1554 C C . ILE A 1 196 ? 14.764 10.302 -5.230 1.00 91.12 196 ILE A C 1
ATOM 1556 O O . ILE A 1 196 ? 14.276 9.746 -4.244 1.00 91.12 196 ILE A O 1
ATOM 1560 N N . ILE A 1 197 ? 14.038 11.086 -6.034 1.00 92.00 197 ILE A N 1
ATOM 1561 C CA . ILE A 1 197 ? 12.619 11.374 -5.789 1.00 92.00 197 ILE A CA 1
ATOM 1562 C C . ILE A 1 197 ? 11.767 10.118 -5.990 1.00 92.00 197 ILE A C 1
ATOM 1564 O O . ILE A 1 197 ? 10.857 9.877 -5.198 1.00 92.00 197 ILE A O 1
ATOM 1568 N N . ASN A 1 198 ? 12.076 9.295 -6.995 1.00 92.00 198 ASN A N 1
ATOM 1569 C CA . ASN A 1 198 ? 11.380 8.043 -7.258 1.00 92.00 198 ASN A CA 1
ATOM 1570 C C . ASN A 1 198 ? 11.491 7.113 -6.053 1.00 92.00 198 ASN A C 1
ATOM 1572 O O . ASN A 1 198 ? 10.478 6.684 -5.521 1.00 92.00 198 ASN A O 1
ATOM 1576 N N . TYR A 1 199 ? 12.698 6.856 -5.547 1.00 90.81 199 TYR A N 1
ATOM 1577 C CA . TYR A 1 199 ? 12.845 5.947 -4.411 1.00 90.81 199 TYR A CA 1
ATOM 1578 C C . TYR A 1 199 ? 12.391 6.545 -3.079 1.00 90.81 199 TYR A C 1
ATOM 1580 O O . TYR A 1 199 ? 11.944 5.797 -2.209 1.00 90.81 199 TYR A O 1
ATOM 1588 N N . PHE A 1 200 ? 12.409 7.874 -2.925 1.00 91.19 200 PHE A N 1
ATOM 1589 C CA . PHE A 1 200 ? 11.665 8.524 -1.847 1.00 91.19 200 PHE A CA 1
ATOM 1590 C C . PHE A 1 200 ? 10.165 8.216 -1.958 1.00 91.19 200 PHE A C 1
ATOM 1592 O O . PHE A 1 200 ? 9.547 7.828 -0.967 1.00 91.19 200 PHE A O 1
ATOM 1599 N N . TYR A 1 201 ? 9.581 8.344 -3.150 1.00 93.75 201 TYR A N 1
ATOM 1600 C CA . TYR A 1 201 ? 8.186 8.001 -3.408 1.00 93.75 201 TYR A CA 1
ATOM 1601 C C . TYR A 1 201 ? 7.894 6.526 -3.133 1.00 93.75 201 TYR A C 1
ATOM 1603 O O . TYR A 1 201 ? 7.005 6.244 -2.336 1.00 93.75 201 TYR A O 1
ATOM 1611 N N . VAL A 1 202 ? 8.652 5.601 -3.724 1.00 93.12 202 VAL A N 1
ATOM 1612 C CA . VAL A 1 202 ? 8.464 4.153 -3.573 1.00 93.12 202 VAL A CA 1
ATOM 1613 C C . VAL A 1 202 ? 8.498 3.779 -2.100 1.00 93.12 202 VAL A C 1
ATOM 1615 O O . VAL A 1 202 ? 7.547 3.196 -1.583 1.00 93.12 202 VAL A O 1
ATOM 1618 N N . HIS A 1 203 ? 9.547 4.178 -1.382 1.00 91.31 203 HIS A N 1
ATOM 1619 C CA . HIS A 1 203 ? 9.669 3.828 0.026 1.00 91.31 203 HIS A CA 1
ATOM 1620 C C . HIS A 1 203 ? 8.500 4.382 0.851 1.00 91.31 203 HIS A C 1
ATOM 1622 O O . HIS A 1 203 ? 7.957 3.688 1.710 1.00 91.31 203 HIS A O 1
ATOM 1628 N N . ASN A 1 204 ? 8.050 5.607 0.565 1.00 92.12 204 ASN A N 1
ATOM 1629 C CA . ASN A 1 204 ? 6.930 6.214 1.280 1.00 92.12 204 ASN A CA 1
ATOM 1630 C C . ASN A 1 204 ? 5.553 5.714 0.833 1.00 92.12 204 ASN A C 1
ATOM 1632 O O . ASN A 1 204 ? 4.635 5.725 1.649 1.00 92.12 204 ASN A O 1
ATOM 1636 N N . LEU A 1 205 ? 5.394 5.210 -0.391 1.00 94.31 205 LEU A N 1
ATOM 1637 C CA . LEU A 1 205 ? 4.213 4.452 -0.798 1.00 94.31 205 LEU A CA 1
ATOM 1638 C C . LEU A 1 205 ? 4.070 3.235 0.122 1.00 94.31 205 LEU A C 1
ATOM 1640 O O . LEU A 1 205 ? 3.025 3.049 0.744 1.00 94.31 205 LEU A O 1
ATOM 1644 N N . PHE A 1 206 ? 5.140 2.457 0.299 1.00 92.44 206 PHE A N 1
ATOM 1645 C CA . PHE A 1 206 ? 5.122 1.317 1.213 1.00 92.44 206 PHE A CA 1
ATOM 1646 C C . PHE A 1 206 ? 4.976 1.724 2.674 1.00 92.44 206 PHE A C 1
ATOM 1648 O O . PHE A 1 206 ? 4.182 1.124 3.394 1.00 92.44 206 PHE A O 1
ATOM 1655 N N . ASN A 1 207 ? 5.661 2.770 3.116 1.00 90.81 207 ASN A N 1
ATOM 1656 C CA . ASN A 1 207 ? 5.623 3.174 4.513 1.00 90.81 207 ASN A CA 1
ATOM 1657 C C . ASN A 1 207 ? 4.275 3.808 4.917 1.00 90.81 207 ASN A C 1
ATOM 1659 O O . ASN A 1 207 ? 3.618 3.371 5.868 1.00 90.81 207 ASN A O 1
ATOM 1663 N N . ALA A 1 208 ? 3.816 4.815 4.173 1.00 91.94 208 ALA A N 1
ATOM 1664 C CA . ALA A 1 208 ? 2.585 5.535 4.484 1.00 91.94 208 ALA A CA 1
ATOM 1665 C C . ALA A 1 208 ? 1.335 4.718 4.136 1.00 91.94 208 ALA A C 1
ATOM 1667 O O . ALA A 1 208 ? 0.386 4.685 4.916 1.00 91.94 208 ALA A O 1
ATOM 1668 N N . TRP A 1 209 ? 1.310 4.036 2.990 1.00 94.75 209 TRP A N 1
ATOM 1669 C CA . TRP A 1 209 ? 0.115 3.308 2.573 1.00 94.75 209 TRP A CA 1
ATOM 1670 C C . TRP A 1 209 ? 0.082 1.891 3.135 1.00 94.75 209 TRP A C 1
ATOM 1672 O O . TRP A 1 209 ? -0.825 1.549 3.898 1.00 94.75 209 TRP A O 1
ATOM 1682 N N . PHE A 1 210 ? 1.084 1.072 2.811 1.00 93.44 210 PHE A N 1
ATOM 1683 C CA . PHE A 1 210 ? 1.047 -0.357 3.126 1.00 93.44 210 PHE A CA 1
ATOM 1684 C C . PHE A 1 210 ? 1.369 -0.662 4.590 1.00 93.44 210 PHE A C 1
ATOM 1686 O O . PHE A 1 210 ? 0.651 -1.452 5.210 1.00 93.44 210 PHE A O 1
ATOM 1693 N N . THR A 1 211 ? 2.359 0.011 5.173 1.00 93.62 211 THR A N 1
ATOM 1694 C CA . THR A 1 211 ? 2.746 -0.168 6.574 1.00 93.62 211 THR A CA 1
ATOM 1695 C C . THR A 1 211 ? 1.809 0.586 7.500 1.00 93.62 211 THR A C 1
ATOM 1697 O O . THR A 1 211 ? 1.137 -0.046 8.304 1.00 93.62 211 THR A O 1
ATOM 1700 N N . THR A 1 212 ? 1.674 1.908 7.382 1.00 95.12 212 THR A N 1
ATOM 1701 C CA . THR A 1 212 ? 0.819 2.673 8.310 1.00 95.12 212 THR A CA 1
ATOM 1702 C C . THR A 1 212 ? -0.652 2.284 8.143 1.00 95.12 212 THR A C 1
ATOM 1704 O O . THR A 1 212 ? -1.326 1.954 9.120 1.00 95.12 212 THR A O 1
ATOM 1707 N N . GLY A 1 213 ? -1.156 2.189 6.909 1.00 96.06 213 GLY A N 1
ATOM 1708 C CA . GLY A 1 213 ? -2.509 1.682 6.662 1.00 96.06 213 GLY A CA 1
ATOM 1709 C C . GLY A 1 213 ? -2.714 0.249 7.173 1.00 96.06 213 GLY A C 1
ATOM 1710 O O . GLY A 1 213 ? -3.719 -0.033 7.832 1.00 96.06 213 GLY A O 1
ATOM 1711 N N . GLY A 1 214 ? -1.735 -0.633 6.947 1.00 96.00 214 GLY A N 1
ATOM 1712 C CA . GLY A 1 214 ? -1.763 -2.034 7.376 1.00 96.00 214 GLY A CA 1
ATOM 1713 C C . GLY A 1 214 ? -1.723 -2.206 8.890 1.00 96.00 214 GLY A C 1
ATOM 1714 O O . GLY A 1 214 ? -2.517 -2.962 9.446 1.00 96.00 214 GLY A O 1
ATOM 1715 N N . LEU A 1 215 ? -0.880 -1.441 9.583 1.00 96.56 215 LEU A N 1
ATOM 1716 C CA . LEU A 1 215 ? -0.840 -1.373 11.042 1.00 96.56 215 LEU A CA 1
ATOM 1717 C C . LEU A 1 215 ? -2.180 -0.900 11.602 1.00 96.56 215 LEU A C 1
ATOM 1719 O O . LEU A 1 215 ? -2.669 -1.455 12.586 1.00 96.56 215 LEU A O 1
ATOM 1723 N N . GLY A 1 216 ? -2.836 0.059 10.942 1.00 97.31 216 GLY A N 1
ATOM 1724 C CA . GLY A 1 216 ? -4.186 0.475 11.309 1.00 97.31 216 GLY A CA 1
ATOM 1725 C C . GLY A 1 216 ? -5.195 -0.679 11.275 1.00 97.31 216 GLY A C 1
ATOM 1726 O O . GLY A 1 216 ? -5.962 -0.859 12.230 1.00 97.31 216 GLY A O 1
ATOM 1727 N N . LEU A 1 217 ? -5.157 -1.503 10.222 1.00 97.94 217 LEU A N 1
ATOM 1728 C CA . LEU A 1 217 ? -5.964 -2.724 10.123 1.00 97.94 217 LEU A CA 1
ATOM 1729 C C . LEU A 1 217 ? -5.583 -3.717 11.223 1.00 97.94 217 LEU A C 1
ATOM 1731 O O . LEU A 1 217 ? -6.456 -4.247 11.912 1.00 97.94 217 LEU A O 1
ATOM 1735 N N . ALA A 1 218 ? -4.286 -3.933 11.429 1.00 97.75 218 ALA A N 1
ATOM 1736 C CA . ALA A 1 218 ? -3.773 -4.906 12.374 1.00 97.75 218 ALA A CA 1
ATOM 1737 C C . ALA A 1 218 ? -4.142 -4.570 13.822 1.00 97.75 218 ALA A C 1
ATOM 1739 O O . ALA A 1 218 ? -4.613 -5.445 14.545 1.00 97.75 218 ALA A O 1
ATOM 1740 N N . PHE A 1 219 ? -4.042 -3.303 14.230 1.00 97.94 219 PHE A N 1
ATOM 1741 C CA . PHE A 1 219 ? -4.454 -2.860 15.563 1.00 97.94 219 PHE A CA 1
ATOM 1742 C C . PHE A 1 219 ? -5.959 -3.000 15.812 1.00 97.94 219 PHE A C 1
ATOM 1744 O O . PHE A 1 219 ? -6.370 -3.125 16.962 1.00 97.94 219 PHE A O 1
ATOM 1751 N N . TYR A 1 220 ? -6.788 -3.024 14.765 1.00 97.88 220 TYR A N 1
ATOM 1752 C CA . TYR A 1 220 ? -8.210 -3.339 14.902 1.00 97.88 220 TYR A CA 1
ATOM 1753 C C . TYR A 1 220 ? -8.456 -4.851 14.959 1.00 97.88 220 TYR A C 1
ATOM 1755 O O . TYR A 1 220 ? -9.224 -5.335 15.795 1.00 97.88 220 TYR A O 1
ATOM 1763 N N . LEU A 1 221 ? -7.819 -5.601 14.057 1.00 97.75 221 LEU A N 1
ATOM 1764 C CA . LEU A 1 221 ? -8.035 -7.036 13.897 1.00 97.75 221 LEU A CA 1
ATOM 1765 C C . LEU A 1 221 ? -7.468 -7.839 15.065 1.00 97.75 221 LEU A C 1
ATOM 1767 O O . LEU A 1 221 ? -8.138 -8.751 15.536 1.00 97.75 221 LEU A O 1
ATOM 1771 N N . LEU A 1 222 ? -6.292 -7.487 15.580 1.00 97.69 222 LEU A N 1
ATOM 1772 C CA . LEU A 1 222 ? -5.626 -8.226 16.650 1.00 97.69 222 LEU A CA 1
ATOM 1773 C C . LEU A 1 222 ? -6.512 -8.369 17.906 1.00 97.69 222 LEU A C 1
ATOM 1775 O O . LEU A 1 222 ? -6.806 -9.507 18.284 1.00 97.69 222 LEU A O 1
ATOM 1779 N N . PRO A 1 223 ? -7.034 -7.289 18.523 1.00 97.38 223 PRO A N 1
ATOM 1780 C CA . PRO A 1 223 ? -7.968 -7.406 19.645 1.00 97.38 223 PRO A CA 1
ATOM 1781 C C . PRO A 1 223 ? -9.252 -8.155 19.279 1.00 97.38 223 PRO A C 1
ATOM 1783 O O . PRO A 1 223 ? -9.805 -8.910 20.081 1.00 97.38 223 PRO A O 1
ATOM 1786 N N . ARG A 1 224 ? -9.736 -7.962 18.044 1.00 96.56 224 ARG A N 1
ATOM 1787 C CA . ARG A 1 224 ? -10.998 -8.539 17.576 1.00 96.56 224 ARG A CA 1
ATOM 1788 C C . ARG A 1 224 ? -10.921 -10.054 17.383 1.00 96.56 224 ARG A C 1
ATOM 1790 O O . ARG A 1 224 ? -11.870 -10.740 17.750 1.00 96.56 224 ARG A O 1
ATOM 1797 N N . LEU A 1 225 ? -9.821 -10.556 16.826 1.00 96.56 225 LEU A N 1
ATOM 1798 C CA . LEU A 1 225 ? -9.584 -11.977 16.554 1.00 96.56 225 LEU A CA 1
ATOM 1799 C C . LEU A 1 225 ? -9.173 -12.737 17.822 1.00 96.56 225 LEU A C 1
ATOM 1801 O O . LEU A 1 225 ? -9.554 -13.889 18.018 1.00 96.56 225 LEU A O 1
ATOM 1805 N N . THR A 1 226 ? -8.438 -12.082 18.722 1.00 96.50 226 THR A N 1
ATOM 1806 C CA . THR A 1 226 ? -7.995 -12.688 19.990 1.00 96.50 226 THR A CA 1
ATOM 1807 C C . THR A 1 226 ? -9.031 -12.598 21.106 1.00 96.50 226 THR A C 1
ATOM 1809 O O . THR A 1 226 ? -8.901 -13.293 22.119 1.00 96.50 226 THR A O 1
ATOM 1812 N N . ASN A 1 227 ? -10.052 -11.751 20.947 1.00 95.38 227 ASN A N 1
ATOM 1813 C CA . ASN A 1 227 ? -10.988 -11.379 22.005 1.00 95.38 227 ASN A CA 1
ATOM 1814 C C . ASN A 1 227 ? -10.246 -10.995 23.301 1.00 95.38 227 ASN A C 1
ATOM 1816 O O . ASN A 1 227 ? -10.503 -11.545 24.378 1.00 95.38 227 ASN A O 1
ATOM 1820 N N . LYS A 1 228 ? -9.244 -10.123 23.156 1.00 95.75 228 LYS A N 1
ATOM 1821 C CA . LYS A 1 228 ? -8.455 -9.530 24.240 1.00 95.75 228 LYS A CA 1
ATOM 1822 C C . LYS A 1 228 ? -8.273 -8.039 23.970 1.00 95.75 228 LYS A C 1
ATOM 1824 O O . LYS A 1 228 ? -8.243 -7.640 22.807 1.00 95.75 228 LYS A O 1
ATOM 1829 N N . PRO A 1 229 ? -8.150 -7.202 25.011 1.00 96.06 229 PRO A N 1
ATOM 1830 C CA . PRO A 1 229 ? -7.779 -5.810 24.808 1.00 96.06 229 PRO A CA 1
ATOM 1831 C C . PRO A 1 229 ? -6.396 -5.713 24.147 1.00 96.06 229 PRO A C 1
ATOM 1833 O O . PRO A 1 229 ? -5.529 -6.572 24.344 1.00 96.06 229 PRO A O 1
ATOM 1836 N N . LEU A 1 230 ? -6.190 -4.648 23.368 1.00 97.38 230 LEU A N 1
ATOM 1837 C CA . LEU A 1 230 ? -4.855 -4.299 22.886 1.00 97.38 230 LEU A CA 1
ATOM 1838 C C . LEU A 1 230 ? -3.947 -4.040 24.093 1.00 97.38 230 LEU A C 1
ATOM 1840 O O . LEU A 1 230 ? -4.366 -3.361 25.028 1.00 97.38 230 LEU A O 1
ATOM 1844 N N . TYR A 1 231 ? -2.722 -4.562 24.060 1.00 97.81 231 TYR A N 1
ATOM 1845 C CA . TYR A 1 231 ? -1.799 -4.490 25.187 1.00 97.81 231 TYR A CA 1
ATOM 1846 C C . TYR A 1 231 ? -1.465 -3.045 25.584 1.00 97.81 231 TYR A C 1
ATOM 1848 O O . TYR A 1 231 ? -1.662 -2.669 26.735 1.00 97.81 231 TYR A O 1
ATOM 1856 N N . SER A 1 232 ? -0.983 -2.223 24.646 1.00 97.38 232 SER A N 1
ATOM 1857 C CA . SER A 1 232 ? -0.615 -0.833 24.923 1.00 97.38 232 SER A CA 1
ATOM 1858 C C . SER A 1 232 ? -0.937 0.085 23.749 1.00 97.38 232 SER A C 1
ATOM 1860 O O . SER A 1 232 ? -0.227 0.140 22.741 1.00 97.38 232 SER A O 1
ATOM 1862 N N . HIS A 1 233 ? -2.002 0.873 23.919 1.00 95.12 233 HIS A N 1
ATOM 1863 C CA . HIS A 1 233 ? -2.366 1.935 22.978 1.00 95.12 233 HIS A CA 1
ATOM 1864 C C . HIS A 1 233 ? -1.277 3.014 22.897 1.00 95.12 233 HIS A C 1
ATOM 1866 O O . HIS A 1 233 ? -0.917 3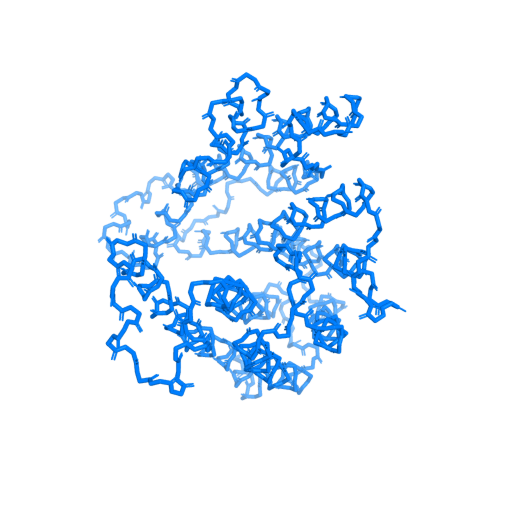.427 21.800 1.00 95.12 233 HIS A O 1
ATOM 1872 N N . GLY A 1 234 ? -0.675 3.392 24.032 1.00 95.88 234 GLY A N 1
ATOM 1873 C CA . GLY A 1 234 ? 0.427 4.357 24.065 1.00 95.88 234 GLY A CA 1
ATOM 1874 C C . GLY A 1 234 ? 1.636 3.897 23.250 1.00 95.88 234 GLY A C 1
ATOM 1875 O O . GLY A 1 234 ? 2.162 4.671 22.458 1.00 95.88 234 GLY A O 1
ATOM 1876 N N . LEU A 1 235 ? 2.028 2.622 23.364 1.00 96.56 235 LEU A N 1
ATOM 1877 C CA . LEU A 1 235 ? 3.117 2.061 22.558 1.00 96.56 235 LEU A CA 1
ATOM 1878 C C . LEU A 1 235 ? 2.774 2.054 21.063 1.00 96.56 235 LEU A C 1
ATOM 1880 O O . LEU A 1 235 ? 3.625 2.355 20.234 1.00 96.56 235 LEU A O 1
ATOM 1884 N N . ALA A 1 236 ? 1.522 1.751 20.715 1.00 96.25 236 ALA A N 1
ATOM 1885 C CA . ALA A 1 236 ? 1.068 1.793 19.329 1.00 96.25 236 ALA A CA 1
ATOM 1886 C C . ALA A 1 236 ? 1.128 3.223 18.748 1.00 96.25 236 ALA A C 1
ATOM 1888 O O . ALA A 1 236 ? 1.527 3.403 17.599 1.00 96.25 236 ALA A O 1
ATOM 1889 N N . MET A 1 237 ? 0.798 4.242 19.551 1.00 96.00 237 MET A N 1
ATOM 1890 C CA . MET A 1 237 ? 0.955 5.650 19.166 1.00 96.00 237 MET A CA 1
ATOM 1891 C C . MET A 1 237 ? 2.427 6.049 19.032 1.00 96.00 237 MET A C 1
ATOM 1893 O O . MET A 1 237 ? 2.782 6.696 18.055 1.00 96.00 237 MET A O 1
ATOM 1897 N N . TRP A 1 238 ? 3.292 5.642 19.967 1.00 93.88 238 TRP A N 1
ATOM 1898 C CA . TRP A 1 238 ? 4.741 5.855 19.854 1.00 93.88 238 TRP A CA 1
ATOM 1899 C C . TRP A 1 238 ? 5.305 5.261 18.565 1.00 93.88 238 TRP A C 1
ATOM 1901 O O . TRP A 1 238 ? 6.090 5.919 17.888 1.00 93.88 238 TRP A O 1
ATOM 1911 N N . GLY A 1 239 ? 4.858 4.055 18.200 1.00 93.31 239 GLY A N 1
ATOM 1912 C CA . GLY A 1 239 ? 5.198 3.441 16.922 1.00 93.31 239 GLY A CA 1
ATOM 1913 C C . GLY A 1 239 ? 4.795 4.328 15.746 1.00 93.31 239 GLY A C 1
ATOM 1914 O O . GLY A 1 239 ? 5.648 4.684 14.945 1.00 93.31 239 GLY A O 1
ATOM 1915 N N . LEU A 1 240 ? 3.533 4.765 15.688 1.00 93.88 240 LEU A N 1
ATOM 1916 C CA . LEU A 1 240 ? 3.039 5.648 14.624 1.00 93.88 240 LEU A CA 1
ATOM 1917 C C . LEU A 1 240 ? 3.858 6.946 14.483 1.00 93.88 240 LEU A C 1
ATOM 1919 O O . LEU A 1 240 ? 4.207 7.330 13.372 1.00 93.88 240 LEU A O 1
ATOM 1923 N N . TRP A 1 241 ? 4.175 7.621 15.590 1.00 92.00 241 TRP A N 1
ATOM 1924 C CA . TRP A 1 241 ? 4.933 8.881 15.560 1.00 92.00 241 TRP A CA 1
ATOM 1925 C C . TRP A 1 241 ? 6.424 8.700 15.256 1.00 92.00 241 TRP A C 1
ATOM 1927 O O . TRP A 1 241 ? 7.095 9.668 14.916 1.00 92.00 241 TRP A O 1
ATOM 1937 N N . SER A 1 242 ? 6.934 7.473 15.361 1.00 89.69 242 SER A N 1
ATOM 1938 C CA . SER A 1 242 ? 8.330 7.124 15.071 1.00 89.69 242 SER A CA 1
ATOM 1939 C C . SER A 1 242 ? 8.501 6.537 13.667 1.00 89.69 242 SER A C 1
ATOM 1941 O O . SER A 1 242 ? 9.499 5.872 13.393 1.00 89.69 242 SER A O 1
ATOM 1943 N N . VAL A 1 243 ? 7.518 6.719 12.782 1.00 82.56 243 VAL A N 1
ATOM 1944 C CA . VAL A 1 243 ? 7.632 6.327 11.377 1.00 82.56 243 VAL A CA 1
ATOM 1945 C C . VAL A 1 243 ? 8.494 7.364 10.659 1.00 82.56 243 VAL A C 1
ATOM 1947 O O . VAL A 1 243 ? 8.023 8.423 10.250 1.00 82.56 243 VAL A O 1
ATOM 1950 N N . TRP A 1 244 ? 9.783 7.057 10.534 1.00 72.69 244 TRP A N 1
ATOM 1951 C CA . TRP A 1 244 ? 10.745 7.875 9.801 1.00 72.69 244 TRP A CA 1
ATOM 1952 C C . TRP A 1 244 ? 10.699 7.554 8.309 1.00 72.69 244 TRP A C 1
ATOM 1954 O O . TRP A 1 244 ? 10.448 6.418 7.907 1.00 72.69 244 TRP A O 1
ATOM 1964 N N . THR A 1 245 ? 10.957 8.563 7.484 1.00 67.06 245 THR A N 1
ATOM 1965 C CA . THR A 1 245 ? 10.921 8.450 6.025 1.00 67.06 245 THR A CA 1
ATOM 1966 C C . THR A 1 245 ? 12.339 8.535 5.471 1.00 67.06 245 THR A C 1
ATOM 1968 O O . THR A 1 245 ? 12.984 9.573 5.596 1.00 67.06 245 THR A O 1
ATOM 1971 N N . GLY A 1 246 ? 12.827 7.468 4.843 1.00 67.94 246 GLY A N 1
ATOM 1972 C CA . GLY A 1 246 ? 14.106 7.432 4.125 1.00 67.94 246 GLY A CA 1
ATOM 1973 C C . GLY A 1 246 ? 13.978 6.611 2.844 1.00 67.94 246 GLY A C 1
ATOM 1974 O O . GLY A 1 246 ? 12.901 6.119 2.549 1.00 67.94 246 GLY A O 1
ATOM 1975 N N . GLN A 1 247 ? 15.051 6.463 2.071 1.00 77.69 247 GLN A N 1
ATOM 1976 C CA . GLN A 1 247 ? 15.114 5.519 0.953 1.00 77.69 247 GLN A CA 1
ATOM 1977 C C . GLN A 1 247 ? 16.490 4.857 0.964 1.00 77.69 247 GLN A C 1
ATOM 1979 O O . GLN A 1 247 ? 17.486 5.555 0.898 1.00 77.69 247 GLN A O 1
ATOM 1984 N N . HIS A 1 248 ? 16.574 3.536 1.096 1.00 86.00 248 HIS A N 1
ATOM 1985 C CA . HIS A 1 248 ? 17.859 2.818 1.081 1.00 86.00 248 HIS A CA 1
ATOM 1986 C C . HIS A 1 248 ? 18.117 2.113 -0.257 1.00 86.00 248 HIS A C 1
ATOM 1988 O O . HIS A 1 248 ? 18.924 1.192 -0.348 1.00 86.00 248 HIS A O 1
ATOM 1994 N N . HIS A 1 249 ? 17.397 2.511 -1.304 1.00 87.56 249 HIS A N 1
ATOM 1995 C CA . HIS A 1 249 ? 17.433 1.839 -2.599 1.00 87.56 249 HIS A CA 1
ATOM 1996 C C . HIS A 1 249 ? 18.625 2.276 -3.457 1.00 87.56 249 HIS A C 1
ATOM 1998 O O . HIS A 1 249 ? 18.948 1.600 -4.425 1.00 87.56 249 HIS A O 1
ATOM 2004 N N . GLN A 1 250 ? 19.281 3.386 -3.109 1.00 84.69 250 GLN A N 1
ATOM 2005 C CA . GLN A 1 250 ? 20.386 3.961 -3.881 1.00 84.69 250 GLN A CA 1
ATOM 2006 C C . GLN A 1 250 ? 21.750 3.842 -3.194 1.00 84.69 250 GLN A C 1
ATOM 2008 O O . GLN A 1 250 ? 22.621 4.670 -3.436 1.00 84.69 250 GLN A O 1
ATOM 2013 N N . LEU A 1 251 ? 21.944 2.851 -2.324 1.00 88.69 251 LEU A N 1
ATOM 2014 C CA . LEU A 1 251 ? 23.249 2.628 -1.701 1.00 88.69 251 LEU A CA 1
ATOM 2015 C C . LEU A 1 251 ? 24.277 2.241 -2.765 1.00 88.69 251 LEU A C 1
ATOM 2017 O O . LEU A 1 251 ? 23.985 1.398 -3.611 1.00 88.69 251 LEU A O 1
ATOM 2021 N N . TRP A 1 252 ? 25.472 2.832 -2.691 1.00 88.75 252 TRP A N 1
ATOM 2022 C CA . TRP A 1 252 ? 26.520 2.676 -3.712 1.00 88.75 252 TRP A CA 1
ATOM 2023 C C . TRP A 1 252 ? 26.123 3.226 -5.088 1.00 88.75 252 TRP A C 1
ATOM 2025 O O . TRP A 1 252 ? 26.705 2.854 -6.110 1.00 88.75 252 TRP A O 1
ATOM 2035 N N . GLY A 1 253 ? 25.118 4.100 -5.124 1.00 86.25 253 GLY A N 1
ATOM 2036 C CA . GLY A 1 253 ? 24.679 4.760 -6.338 1.00 86.25 253 GLY A CA 1
ATOM 2037 C C . GLY A 1 253 ? 25.517 6.005 -6.647 1.00 86.25 253 GLY A C 1
ATOM 2038 O O . GLY A 1 253 ? 26.387 6.401 -5.878 1.00 86.25 253 GLY A O 1
ATOM 2039 N N . PRO A 1 254 ? 25.214 6.709 -7.750 1.00 87.25 254 PRO A N 1
ATOM 2040 C CA . PRO A 1 254 ? 25.844 7.998 -8.046 1.00 87.25 254 PRO A CA 1
ATOM 2041 C C . PRO A 1 254 ? 25.354 9.147 -7.133 1.00 87.25 254 PRO A C 1
ATOM 2043 O O . PRO A 1 254 ? 25.587 10.320 -7.432 1.00 87.25 254 PRO A O 1
ATOM 2046 N N . GLY A 1 255 ? 24.561 8.833 -6.102 1.00 85.81 255 GLY A N 1
ATOM 2047 C CA . GLY A 1 255 ? 23.905 9.807 -5.240 1.00 85.81 255 GLY A CA 1
ATOM 2048 C C . GLY A 1 255 ? 24.884 10.431 -4.242 1.00 85.81 255 GLY A C 1
ATOM 2049 O O . GLY A 1 255 ? 25.978 9.912 -4.035 1.00 85.81 255 GLY A O 1
ATOM 2050 N N . PRO A 1 256 ? 24.524 11.553 -3.600 1.00 90.44 256 PRO A N 1
ATOM 2051 C CA . PRO A 1 256 ? 25.379 12.144 -2.578 1.00 90.44 256 PRO A CA 1
ATOM 2052 C C . PRO A 1 256 ? 25.517 11.223 -1.354 1.00 90.44 256 PRO A C 1
ATOM 2054 O O . PRO A 1 256 ? 24.510 10.847 -0.753 1.00 90.44 256 PRO A O 1
ATOM 2057 N N . ASP A 1 257 ? 26.751 10.951 -0.915 1.00 90.25 257 ASP A N 1
ATOM 2058 C CA . ASP A 1 257 ? 27.033 10.092 0.251 1.00 90.25 257 ASP A CA 1
ATOM 2059 C C . ASP A 1 257 ? 26.298 10.540 1.528 1.00 90.25 257 ASP A C 1
ATOM 2061 O O . ASP A 1 257 ? 25.847 9.713 2.320 1.00 90.25 257 ASP A O 1
ATOM 2065 N N . TRP A 1 258 ? 26.142 11.852 1.744 1.00 90.81 258 TRP A N 1
ATOM 2066 C CA . TRP A 1 258 ? 25.434 12.371 2.922 1.00 90.81 258 TRP A CA 1
ATOM 2067 C C . TRP A 1 258 ? 23.961 11.945 2.945 1.00 90.81 258 TRP A C 1
ATOM 2069 O O . TRP A 1 258 ? 23.408 11.689 4.017 1.00 90.81 258 TRP A O 1
ATOM 2079 N N . LEU A 1 259 ? 23.332 11.854 1.768 1.00 88.94 259 LEU A N 1
ATOM 2080 C CA . LEU A 1 259 ? 21.946 11.433 1.636 1.00 88.94 259 LEU A CA 1
ATOM 2081 C C . LEU A 1 259 ? 21.843 9.924 1.860 1.00 88.94 259 LEU A C 1
ATOM 2083 O O . LEU A 1 259 ? 20.956 9.494 2.593 1.00 88.94 259 LEU A O 1
ATOM 2087 N N . GLU A 1 260 ? 22.786 9.136 1.329 1.00 89.12 260 GLU A N 1
ATOM 2088 C CA . GLU A 1 260 ? 22.880 7.706 1.647 1.00 89.12 260 GLU A CA 1
ATOM 2089 C C . GLU A 1 260 ? 22.966 7.497 3.166 1.00 89.12 260 GLU A C 1
ATOM 2091 O O . GLU A 1 260 ? 22.116 6.819 3.738 1.00 89.12 260 GLU A O 1
ATOM 2096 N N . ILE A 1 261 ? 23.915 8.143 3.852 1.00 89.44 261 ILE A N 1
ATOM 2097 C CA . ILE A 1 261 ? 24.099 8.002 5.307 1.00 89.44 261 ILE A CA 1
ATOM 2098 C C . ILE A 1 261 ? 22.814 8.347 6.070 1.00 89.44 261 ILE A C 1
ATOM 2100 O O . ILE A 1 261 ? 22.396 7.585 6.944 1.00 89.44 261 ILE A O 1
ATOM 2104 N N . LEU A 1 262 ? 22.155 9.456 5.720 1.00 90.44 262 LEU A N 1
ATOM 2105 C CA . LEU A 1 262 ? 20.896 9.858 6.349 1.00 90.44 262 LEU A CA 1
ATOM 2106 C C . LEU A 1 262 ? 19.814 8.778 6.199 1.00 90.44 262 LEU A C 1
ATOM 2108 O O . LEU A 1 262 ? 19.101 8.457 7.151 1.00 90.44 262 LEU A O 1
ATOM 2112 N N . THR A 1 263 ? 19.709 8.179 5.015 1.00 88.56 263 THR A N 1
ATOM 2113 C CA . THR A 1 263 ? 18.709 7.142 4.744 1.00 88.56 263 THR A CA 1
ATOM 2114 C C . THR A 1 263 ? 19.001 5.810 5.434 1.00 88.56 263 THR A C 1
ATOM 2116 O O . THR A 1 263 ? 18.057 5.130 5.850 1.00 88.56 263 THR A O 1
ATOM 2119 N N . VAL A 1 264 ? 20.278 5.461 5.635 1.00 91.44 264 VAL A N 1
ATOM 2120 C CA . VAL A 1 264 ? 20.678 4.318 6.471 1.00 91.44 264 VAL A CA 1
ATOM 2121 C C . VAL A 1 264 ? 20.248 4.554 7.917 1.00 91.44 264 VAL A C 1
ATOM 2123 O O . VAL A 1 264 ? 19.633 3.680 8.525 1.00 91.44 264 VAL A O 1
ATOM 2126 N N . VAL A 1 265 ? 20.489 5.754 8.460 1.00 91.81 265 VAL A N 1
ATOM 2127 C CA . VAL A 1 265 ? 20.073 6.108 9.828 1.00 91.81 265 VAL A CA 1
ATOM 2128 C C . VAL A 1 265 ? 18.556 5.988 9.992 1.00 91.81 265 VAL A C 1
ATOM 2130 O O . VAL A 1 265 ? 18.094 5.348 10.937 1.00 91.81 265 VAL A O 1
ATOM 2133 N N . PHE A 1 266 ? 17.763 6.533 9.066 1.00 90.94 266 PHE A N 1
ATOM 2134 C CA . PHE A 1 266 ? 16.302 6.403 9.125 1.00 90.94 266 PHE A CA 1
ATOM 2135 C C . PHE A 1 266 ? 15.817 4.961 8.967 1.00 90.94 266 PHE A C 1
ATOM 2137 O O . PHE A 1 266 ? 14.865 4.569 9.641 1.00 90.94 266 PHE A O 1
ATOM 2144 N N . SER A 1 267 ? 16.496 4.152 8.153 1.00 90.19 267 SER A N 1
ATOM 2145 C CA . SER A 1 267 ? 16.179 2.728 8.028 1.00 90.19 267 SER A CA 1
ATOM 2146 C C . SER A 1 267 ? 16.451 1.976 9.333 1.00 90.19 267 SER A C 1
ATOM 2148 O O . SER A 1 267 ? 15.606 1.201 9.767 1.00 90.19 267 SER A O 1
ATOM 2150 N N . ILE A 1 268 ? 17.557 2.263 10.030 1.00 90.50 268 ILE A N 1
ATOM 2151 C CA . ILE A 1 268 ? 17.826 1.702 11.365 1.00 90.50 268 ILE A CA 1
ATOM 2152 C C . ILE A 1 268 ? 16.735 2.123 12.355 1.00 90.50 268 ILE A C 1
ATOM 2154 O O . ILE A 1 268 ? 16.215 1.287 13.093 1.00 90.50 268 ILE A O 1
ATOM 2158 N N . LEU A 1 269 ? 16.334 3.397 12.352 1.00 91.19 269 LEU A N 1
ATOM 2159 C CA . LEU A 1 269 ? 15.283 3.898 13.242 1.00 91.19 269 LEU A CA 1
ATOM 2160 C C . LEU A 1 269 ? 13.900 3.284 12.962 1.00 91.19 269 LEU A C 1
ATOM 2162 O O . LEU A 1 269 ? 13.065 3.259 13.868 1.00 91.19 269 LEU A O 1
ATOM 2166 N N . ALA A 1 270 ? 13.662 2.708 11.778 1.00 89.31 270 ALA A N 1
ATOM 2167 C CA . ALA A 1 270 ? 12.442 1.953 11.479 1.00 89.31 270 ALA A CA 1
ATOM 2168 C C . ALA A 1 270 ? 12.270 0.697 12.365 1.00 89.31 270 ALA A C 1
ATOM 2170 O O . ALA A 1 270 ? 11.169 0.142 12.464 1.00 89.31 270 ALA A O 1
ATOM 2171 N N . ILE A 1 271 ? 13.310 0.276 13.097 1.00 88.94 271 ILE A N 1
ATOM 2172 C CA . ILE A 1 271 ? 13.188 -0.763 14.127 1.00 88.94 271 ILE A CA 1
ATOM 2173 C C . ILE A 1 271 ? 12.245 -0.352 15.268 1.00 88.94 271 ILE A C 1
ATOM 2175 O O . ILE A 1 271 ? 11.610 -1.214 15.877 1.00 88.94 271 ILE A O 1
ATOM 2179 N N . VAL A 1 272 ? 12.106 0.950 15.543 1.00 91.00 272 VAL A N 1
ATOM 2180 C CA . VAL A 1 272 ? 11.255 1.482 16.618 1.00 91.00 272 VAL A CA 1
ATOM 2181 C C . VAL A 1 272 ? 9.768 1.198 16.357 1.00 91.00 272 VAL A C 1
ATOM 2183 O O . VAL A 1 272 ? 9.166 0.491 17.172 1.00 91.00 272 VAL A O 1
ATOM 2186 N N . PRO A 1 273 ? 9.151 1.657 15.243 1.00 92.44 273 PRO A N 1
ATOM 2187 C CA . PRO A 1 273 ? 7.760 1.321 14.933 1.00 92.44 273 PRO A CA 1
ATOM 2188 C C . PRO A 1 273 ? 7.538 -0.188 14.790 1.00 92.44 273 PRO A C 1
ATOM 2190 O O . PRO A 1 273 ? 6.524 -0.707 15.264 1.00 92.44 273 PRO A O 1
ATOM 2193 N N . THR A 1 274 ? 8.512 -0.904 14.218 1.00 92.62 274 THR A N 1
ATOM 2194 C CA . THR A 1 274 ? 8.468 -2.366 14.075 1.00 92.62 274 THR A CA 1
ATOM 2195 C C . THR A 1 274 ? 8.342 -3.053 15.431 1.00 92.62 274 THR A C 1
ATOM 2197 O O . THR A 1 274 ? 7.408 -3.820 15.672 1.00 92.62 274 THR A O 1
ATOM 2200 N N . THR A 1 275 ? 9.239 -2.730 16.361 1.00 94.25 275 THR A N 1
ATOM 2201 C CA . THR A 1 275 ? 9.255 -3.315 17.706 1.00 94.25 275 THR A CA 1
ATOM 2202 C C . THR A 1 275 ? 8.006 -2.924 18.492 1.00 94.25 275 THR A C 1
ATOM 2204 O O . THR A 1 275 ? 7.425 -3.761 19.183 1.00 94.25 275 THR A O 1
ATOM 2207 N N . ALA A 1 276 ? 7.532 -1.683 18.344 1.00 96.06 276 ALA A N 1
ATOM 2208 C CA . ALA A 1 276 ? 6.311 -1.214 18.992 1.00 96.06 276 ALA A CA 1
ATOM 2209 C C . ALA A 1 276 ? 5.071 -2.031 18.581 1.00 96.06 276 ALA A C 1
ATOM 2211 O O . ALA A 1 276 ? 4.239 -2.368 19.435 1.00 96.06 276 ALA A O 1
ATOM 2212 N N . PHE A 1 277 ? 4.948 -2.385 17.296 1.00 96.50 277 PHE A N 1
ATOM 2213 C CA . PHE A 1 277 ? 3.890 -3.282 16.832 1.00 96.50 277 PHE A CA 1
ATOM 2214 C C . PHE A 1 277 ? 4.117 -4.721 17.292 1.00 96.50 277 PHE A C 1
ATOM 2216 O O . PHE A 1 277 ? 3.210 -5.308 17.882 1.00 96.50 277 PHE A O 1
ATOM 2223 N N . MET A 1 278 ? 5.310 -5.285 17.074 1.00 97.62 278 MET A N 1
ATOM 2224 C CA . MET A 1 278 ? 5.587 -6.692 17.387 1.00 97.62 278 MET A CA 1
ATOM 2225 C C . MET A 1 278 ? 5.418 -6.998 18.877 1.00 97.62 278 MET A C 1
ATOM 2227 O O . MET A 1 278 ? 4.889 -8.051 19.237 1.00 97.62 278 MET A O 1
ATOM 2231 N N . TRP A 1 279 ? 5.772 -6.055 19.751 1.00 97.94 279 TRP A N 1
ATOM 2232 C CA . TRP A 1 279 ? 5.538 -6.188 21.185 1.00 97.94 279 TRP A CA 1
ATOM 2233 C C . TRP A 1 279 ? 4.048 -6.137 21.541 1.00 97.94 279 TRP A C 1
ATOM 2235 O O . TRP A 1 279 ? 3.566 -6.968 22.312 1.00 97.94 279 TRP A O 1
ATOM 2245 N N . ASN A 1 280 ? 3.288 -5.212 20.940 1.00 97.88 280 ASN A N 1
ATOM 2246 C CA . ASN A 1 280 ? 1.830 -5.175 21.088 1.00 97.88 280 ASN A CA 1
ATOM 2247 C C . ASN A 1 280 ? 1.177 -6.480 20.616 1.00 97.88 280 ASN A C 1
ATOM 2249 O O . ASN A 1 280 ? 0.321 -7.027 21.310 1.00 97.88 280 ASN A O 1
ATOM 2253 N N . PHE A 1 281 ? 1.606 -6.990 19.462 1.00 98.06 281 PHE A N 1
ATOM 2254 C CA . PHE A 1 281 ? 1.159 -8.257 18.903 1.00 98.06 281 PHE A CA 1
ATOM 2255 C C . PHE A 1 281 ? 1.413 -9.416 19.868 1.00 98.06 281 PHE A C 1
ATOM 2257 O O . PHE A 1 281 ? 0.463 -10.083 20.284 1.00 98.06 281 PHE A O 1
ATOM 2264 N N . TYR A 1 282 ? 2.665 -9.604 20.287 1.00 97.88 282 TYR A N 1
ATOM 2265 C CA . TYR A 1 282 ? 3.061 -10.683 21.187 1.00 97.88 282 TYR A CA 1
ATOM 2266 C C . TYR A 1 282 ? 2.275 -10.650 22.505 1.00 97.88 282 TYR A C 1
ATOM 2268 O O . TYR A 1 282 ? 1.658 -11.645 22.892 1.00 97.88 282 TYR A O 1
ATOM 2276 N N . LYS A 1 283 ? 2.220 -9.487 23.167 1.00 98.31 283 LYS A N 1
ATOM 2277 C CA . LYS A 1 283 ? 1.546 -9.340 24.464 1.00 98.31 283 LYS A CA 1
ATOM 2278 C C . LYS A 1 283 ? 0.027 -9.484 24.365 1.00 98.31 283 LYS A C 1
ATOM 2280 O O . LYS A 1 283 ? -0.589 -10.101 25.236 1.00 98.31 283 LYS A O 1
ATOM 2285 N N . THR A 1 284 ? -0.611 -8.982 23.306 1.00 98.00 284 THR A N 1
ATOM 2286 C CA . THR A 1 284 ? -2.052 -9.216 23.109 1.00 98.00 284 THR A CA 1
ATOM 2287 C C . THR A 1 284 ? -2.349 -10.693 22.831 1.00 98.00 284 THR A C 1
ATOM 2289 O O . THR A 1 284 ? -3.362 -11.197 23.319 1.00 98.00 284 THR A O 1
ATOM 2292 N N . MET A 1 285 ? -1.455 -11.415 22.148 1.00 97.56 285 MET A N 1
ATOM 2293 C CA . MET A 1 285 ? -1.582 -12.853 21.869 1.00 97.56 285 MET A CA 1
ATOM 2294 C C . MET A 1 285 ? -1.365 -13.769 23.088 1.00 97.56 285 MET A C 1
ATOM 2296 O O . MET A 1 285 ? -1.713 -14.950 23.017 1.00 97.56 285 MET A O 1
ATOM 2300 N N . GLU A 1 286 ? -0.842 -13.274 24.217 1.00 96.62 286 GLU A N 1
ATOM 2301 C CA . GLU A 1 286 ? -0.584 -14.102 25.407 1.00 96.62 286 GLU A CA 1
ATOM 2302 C C . GLU A 1 286 ? -1.829 -14.889 25.853 1.00 96.62 286 GLU A C 1
ATOM 2304 O O . GLU A 1 286 ? -2.924 -14.342 26.004 1.00 96.62 286 GLU A O 1
ATOM 2309 N N . GLY A 1 287 ? -1.682 -16.201 26.044 1.00 95.19 287 GLY A N 1
ATOM 2310 C CA . GLY A 1 287 ? -2.797 -17.097 26.376 1.00 95.19 287 GLY A CA 1
ATOM 2311 C C . GLY A 1 287 ? -3.782 -17.371 25.226 1.00 95.19 287 GLY A C 1
ATOM 2312 O O . GLY A 1 287 ? -4.807 -18.012 25.446 1.00 95.19 287 GLY A O 1
ATOM 2313 N N . ARG A 1 288 ? -3.507 -16.905 23.997 1.00 95.56 288 ARG A N 1
ATOM 2314 C CA . ARG A 1 288 ? -4.330 -17.148 22.793 1.00 95.56 288 ARG A CA 1
ATOM 2315 C C . ARG A 1 288 ? -3.601 -17.905 21.682 1.00 95.56 288 ARG A C 1
ATOM 2317 O O . ARG A 1 288 ? -4.226 -18.209 20.672 1.00 95.56 288 ARG A O 1
ATOM 2324 N N . TRP A 1 289 ? -2.335 -18.275 21.869 1.00 95.69 289 TRP A N 1
ATOM 2325 C CA . TRP A 1 289 ? -1.539 -18.996 20.867 1.00 95.69 289 TRP A CA 1
ATOM 2326 C C . TRP A 1 289 ? -2.192 -20.296 20.374 1.00 95.69 289 TRP A C 1
ATOM 2328 O O . TRP A 1 289 ? -2.228 -20.536 19.173 1.00 95.69 289 TRP A O 1
ATOM 2338 N N . LEU A 1 290 ? -2.815 -21.085 21.258 1.00 95.19 290 LEU A N 1
ATOM 2339 C CA . LEU A 1 290 ? -3.521 -22.315 20.858 1.00 95.19 290 LEU A CA 1
ATOM 2340 C C . LEU A 1 290 ? -4.714 -22.052 19.919 1.00 95.19 290 LEU A C 1
ATOM 2342 O O . LEU A 1 290 ? -5.057 -22.898 19.094 1.00 95.19 290 LEU A O 1
ATOM 2346 N N . ARG A 1 291 ? -5.321 -20.859 19.984 1.00 94.31 291 ARG A N 1
ATOM 2347 C CA . ARG A 1 291 ? -6.448 -20.471 19.122 1.00 94.31 291 ARG A CA 1
ATOM 2348 C C . ARG A 1 291 ? -6.025 -20.284 17.662 1.00 94.31 291 ARG A C 1
ATOM 2350 O O . ARG A 1 291 ? -6.862 -20.433 16.780 1.00 94.31 291 ARG A O 1
ATOM 2357 N N . VAL A 1 292 ? -4.743 -20.031 17.389 1.00 95.50 292 VAL A N 1
ATOM 2358 C CA . VAL A 1 292 ? -4.185 -19.947 16.022 1.00 95.50 292 VAL A CA 1
ATOM 2359 C C . VAL A 1 292 ? -4.423 -21.254 15.247 1.00 95.50 292 VAL A C 1
ATOM 2361 O O . VAL A 1 292 ? -4.675 -21.243 14.041 1.00 95.50 292 VAL A O 1
ATOM 2364 N N . GLY A 1 293 ? -4.409 -22.396 15.944 1.00 94.44 293 GLY A N 1
ATOM 2365 C CA . GLY A 1 293 ? -4.733 -23.695 15.355 1.00 94.44 293 GLY A CA 1
ATOM 2366 C C . GLY A 1 293 ? -6.213 -23.857 14.995 1.00 94.44 293 GLY A C 1
ATOM 2367 O O . GLY A 1 293 ? -6.530 -24.612 14.083 1.00 94.44 293 GLY A O 1
ATOM 2368 N N . GLN A 1 294 ? -7.113 -23.118 15.645 1.00 95.19 294 GLN A N 1
ATOM 2369 C CA . GLN A 1 294 ? -8.568 -23.304 15.557 1.00 95.19 294 GLN A CA 1
ATOM 2370 C C . GLN A 1 294 ? -9.264 -22.248 14.686 1.00 95.19 294 GLN A C 1
ATOM 2372 O O . GLN A 1 294 ? -10.276 -22.531 14.054 1.00 95.19 294 GLN A O 1
ATOM 2377 N N . ASP A 1 295 ? -8.731 -21.027 14.653 1.00 96.44 295 ASP A N 1
ATOM 2378 C CA . ASP A 1 295 ? -9.333 -19.873 13.988 1.00 96.44 295 ASP A CA 1
ATOM 2379 C C . ASP A 1 295 ? -8.522 -19.505 12.738 1.00 96.44 295 ASP A C 1
ATOM 2381 O O . ASP A 1 295 ? -7.381 -19.047 12.826 1.00 96.44 295 ASP A O 1
ATOM 2385 N N . VAL A 1 296 ? -9.112 -19.724 11.558 1.00 97.19 296 VAL A N 1
ATOM 2386 C CA . VAL A 1 296 ? -8.453 -19.495 10.261 1.00 97.19 296 VAL A CA 1
ATOM 2387 C C . VAL A 1 296 ? -8.057 -18.029 10.087 1.00 97.19 296 VAL A C 1
ATOM 2389 O O . VAL A 1 296 ? -6.954 -17.747 9.622 1.00 97.19 296 VAL A O 1
ATOM 2392 N N . ALA A 1 297 ? -8.913 -17.088 10.492 1.00 96.88 297 ALA A N 1
ATOM 2393 C CA . ALA A 1 297 ? -8.624 -15.665 10.349 1.00 96.88 297 ALA A CA 1
ATOM 2394 C C . ALA A 1 297 ? -7.470 -15.244 11.266 1.00 96.88 297 ALA A C 1
ATOM 2396 O O . ALA A 1 297 ? -6.562 -14.535 10.829 1.00 96.88 297 ALA A O 1
ATOM 2397 N N . LEU A 1 298 ? -7.465 -15.732 12.513 1.00 96.94 298 LEU A N 1
ATOM 2398 C CA . LEU A 1 298 ? -6.343 -15.515 13.425 1.00 96.94 298 LEU A CA 1
ATOM 2399 C C . LEU A 1 298 ? -5.054 -16.135 12.879 1.00 96.94 298 LEU A C 1
ATOM 2401 O O . LEU A 1 298 ? -4.007 -15.508 12.974 1.00 96.94 298 LEU A O 1
ATOM 2405 N N . ARG A 1 299 ? -5.122 -17.312 12.248 1.00 97.25 299 ARG A N 1
ATOM 2406 C CA . ARG A 1 299 ? -3.961 -17.961 11.628 1.00 97.25 299 ARG A CA 1
ATOM 2407 C C . ARG A 1 299 ? -3.325 -17.108 10.537 1.00 97.25 299 ARG A C 1
ATOM 2409 O O . ARG A 1 299 ? -2.128 -16.846 10.610 1.00 97.25 299 ARG A O 1
ATOM 2416 N N . PHE A 1 300 ? -4.113 -16.638 9.569 1.00 97.12 300 PHE A N 1
ATOM 2417 C CA . PHE A 1 300 ? -3.611 -15.748 8.516 1.00 97.12 300 PHE A CA 1
ATOM 2418 C C . PHE A 1 300 ? -3.043 -14.452 9.095 1.00 97.12 300 PHE A C 1
ATOM 2420 O O . PHE A 1 300 ? -1.974 -14.014 8.680 1.00 97.12 300 PHE A O 1
ATOM 2427 N N . PHE A 1 301 ? -3.718 -13.871 10.091 1.00 97.38 301 PHE A N 1
ATOM 2428 C CA . PHE A 1 301 ? -3.239 -12.669 10.763 1.00 97.38 301 PHE A CA 1
ATOM 2429 C C . PHE A 1 301 ? -1.895 -12.889 11.476 1.00 97.38 301 PHE A C 1
ATOM 2431 O O . PHE A 1 301 ? -0.972 -12.100 11.300 1.00 97.38 301 PHE A O 1
ATOM 2438 N N . THR A 1 302 ? -1.767 -13.963 12.260 1.00 97.50 302 THR A N 1
ATOM 2439 C CA . THR A 1 302 ? -0.544 -14.307 12.998 1.00 97.50 302 THR A CA 1
ATOM 2440 C C . THR A 1 302 ? 0.619 -14.559 12.046 1.00 97.50 302 THR A C 1
ATOM 2442 O O . THR A 1 302 ? 1.695 -14.009 12.259 1.00 97.50 302 THR A O 1
ATOM 2445 N N . VAL A 1 303 ? 0.406 -15.344 10.985 1.00 97.31 303 VAL A N 1
ATOM 2446 C CA . VAL A 1 303 ? 1.439 -15.603 9.973 1.00 97.31 303 VAL A CA 1
ATOM 2447 C C . VAL A 1 303 ? 1.848 -14.293 9.299 1.00 97.31 303 VAL A C 1
ATOM 2449 O O . VAL A 1 303 ? 3.031 -13.972 9.282 1.00 97.31 303 VAL A O 1
ATOM 2452 N N . GLY A 1 304 ? 0.886 -13.485 8.842 1.00 96.25 304 GLY A N 1
ATOM 2453 C CA . GLY A 1 304 ? 1.167 -12.188 8.224 1.00 96.25 304 GLY A CA 1
ATOM 2454 C C . GLY A 1 304 ? 1.950 -11.236 9.133 1.00 96.25 304 GLY A C 1
ATOM 2455 O O . GLY A 1 304 ? 2.913 -10.627 8.684 1.00 96.25 304 GLY A O 1
ATOM 2456 N N . ALA A 1 305 ? 1.597 -11.147 10.420 1.00 96.56 305 ALA A N 1
ATOM 2457 C CA . ALA A 1 305 ? 2.308 -10.312 11.391 1.00 96.56 305 ALA A CA 1
ATOM 2458 C C . ALA A 1 305 ? 3.757 -10.776 11.622 1.00 96.56 305 ALA A C 1
ATOM 2460 O O . ALA A 1 305 ? 4.658 -9.947 11.734 1.00 96.56 305 ALA A O 1
ATOM 2461 N N . ILE A 1 306 ? 3.992 -12.091 11.667 1.00 96.25 306 ILE A N 1
ATOM 2462 C CA . ILE A 1 306 ? 5.338 -12.661 11.812 1.00 96.25 306 ILE A CA 1
ATOM 2463 C C . ILE A 1 306 ? 6.179 -12.382 10.562 1.00 96.25 306 ILE A C 1
ATOM 2465 O O . ILE A 1 306 ? 7.297 -11.887 10.692 1.00 96.25 306 ILE A O 1
ATOM 2469 N N . PHE A 1 307 ? 5.642 -12.646 9.366 1.00 96.00 307 PHE A N 1
ATOM 2470 C CA . PHE A 1 307 ? 6.336 -12.355 8.107 1.00 96.00 307 PHE A CA 1
ATOM 2471 C C . PHE A 1 307 ? 6.639 -10.866 7.963 1.00 96.00 307 PHE A C 1
ATOM 2473 O O . PHE A 1 307 ? 7.762 -10.517 7.628 1.00 96.00 307 PHE A O 1
ATOM 2480 N N . TRP A 1 308 ? 5.694 -9.990 8.312 1.00 94.81 308 TRP A N 1
ATOM 2481 C CA . TRP A 1 308 ? 5.934 -8.548 8.342 1.00 94.81 308 TRP A CA 1
ATOM 2482 C C . TRP A 1 308 ? 7.108 -8.181 9.261 1.00 94.81 308 TRP A C 1
ATOM 2484 O O . TRP A 1 308 ? 7.995 -7.438 8.850 1.00 94.81 308 TRP A O 1
ATOM 2494 N N . GLY A 1 309 ? 7.173 -8.760 10.466 1.00 93.88 309 GLY A N 1
ATOM 2495 C CA . GLY A 1 309 ? 8.303 -8.565 11.378 1.00 93.88 309 GLY A CA 1
ATOM 2496 C C . GLY A 1 309 ? 9.645 -9.004 10.776 1.00 93.88 309 GLY A C 1
ATOM 2497 O O . GLY A 1 309 ? 10.629 -8.273 10.884 1.00 93.88 309 GLY A O 1
ATOM 2498 N N . PHE A 1 310 ? 9.684 -10.156 10.096 1.00 94.00 310 PHE A N 1
ATOM 2499 C CA . PHE A 1 310 ? 10.880 -10.615 9.383 1.00 94.00 310 PHE A CA 1
ATOM 2500 C C . PHE A 1 310 ? 11.266 -9.683 8.234 1.00 94.00 310 PHE A C 1
ATOM 2502 O O . PHE A 1 310 ? 12.435 -9.316 8.133 1.00 94.00 310 PHE A O 1
ATOM 2509 N N . THR A 1 311 ? 10.306 -9.240 7.420 1.00 92.12 311 THR A N 1
ATOM 2510 C CA . THR A 1 311 ? 10.556 -8.303 6.317 1.00 92.12 311 THR A CA 1
ATOM 2511 C C . THR A 1 311 ? 11.089 -6.965 6.826 1.00 92.12 311 THR A C 1
ATOM 2513 O O . THR A 1 311 ? 11.992 -6.400 6.218 1.00 92.12 311 THR A O 1
ATOM 2516 N N . CYS A 1 312 ? 10.610 -6.466 7.969 1.00 91.69 312 CYS A N 1
ATOM 2517 C CA . CYS A 1 312 ? 11.160 -5.253 8.576 1.00 91.69 312 CYS A CA 1
ATOM 2518 C C . CYS A 1 312 ? 12.622 -5.436 9.014 1.00 91.69 312 CYS A C 1
ATOM 2520 O O . CYS A 1 312 ? 13.444 -4.560 8.759 1.00 91.69 312 CYS A O 1
ATOM 2522 N N . ILE A 1 313 ? 12.975 -6.577 9.620 1.00 90.50 313 ILE A N 1
ATOM 2523 C CA . ILE A 1 313 ? 14.369 -6.891 9.988 1.00 90.50 313 ILE A CA 1
ATOM 2524 C C . ILE A 1 313 ? 15.243 -7.017 8.733 1.00 90.50 313 ILE A C 1
ATOM 2526 O O . ILE A 1 313 ? 16.331 -6.442 8.676 1.00 90.50 313 ILE A O 1
ATOM 2530 N N . GLN A 1 314 ? 14.755 -7.727 7.713 1.00 91.69 314 GLN A N 1
ATOM 2531 C CA . GLN A 1 314 ? 15.416 -7.857 6.415 1.00 91.69 314 GLN A CA 1
ATOM 2532 C C . GLN A 1 314 ? 15.643 -6.487 5.767 1.00 91.69 314 GLN A C 1
ATOM 2534 O O . GLN A 1 314 ? 16.743 -6.230 5.287 1.00 91.69 314 GLN A O 1
ATOM 2539 N N . GLY A 1 315 ? 14.657 -5.588 5.807 1.00 89.88 315 GLY A N 1
ATOM 2540 C CA . GLY A 1 315 ? 14.771 -4.228 5.279 1.00 89.88 315 GLY A CA 1
ATOM 2541 C C . GLY A 1 315 ? 15.842 -3.399 5.994 1.00 89.88 315 GLY A C 1
ATOM 2542 O O . GLY A 1 315 ? 16.628 -2.714 5.342 1.00 89.88 315 GLY A O 1
ATOM 2543 N N . VAL A 1 316 ? 15.951 -3.510 7.325 1.00 90.94 316 VAL A N 1
ATOM 2544 C CA . VAL A 1 316 ? 17.047 -2.869 8.079 1.00 90.94 316 VAL A CA 1
ATOM 2545 C C . VAL A 1 316 ? 18.398 -3.442 7.651 1.00 90.94 316 VAL A C 1
ATOM 2547 O O . VAL A 1 316 ? 19.320 -2.673 7.388 1.00 90.94 316 VAL A O 1
ATOM 2550 N N . ALA A 1 317 ? 18.524 -4.765 7.519 1.00 92.19 317 ALA A N 1
ATOM 2551 C CA . ALA A 1 317 ? 19.766 -5.390 7.065 1.00 92.19 317 ALA A CA 1
ATOM 2552 C C . ALA A 1 317 ? 20.154 -4.928 5.648 1.00 92.19 317 ALA A C 1
ATOM 2554 O O . ALA A 1 317 ? 21.289 -4.509 5.435 1.00 92.19 317 ALA A O 1
ATOM 2555 N N . GLN A 1 318 ? 19.203 -4.913 4.708 1.00 92.19 318 GLN A N 1
ATOM 2556 C CA . GLN A 1 318 ? 19.383 -4.420 3.335 1.00 92.19 318 GLN A CA 1
ATOM 2557 C C . GLN A 1 318 ? 19.765 -2.938 3.269 1.00 92.19 318 GLN A C 1
ATOM 2559 O O . GLN A 1 318 ? 20.446 -2.529 2.332 1.00 92.19 318 GLN A O 1
ATOM 2564 N N . SER A 1 319 ? 19.396 -2.144 4.275 1.00 91.62 319 SER A N 1
ATOM 2565 C CA . SER A 1 319 ? 19.787 -0.736 4.344 1.00 91.62 319 SER A CA 1
ATOM 2566 C C . SER A 1 319 ? 21.240 -0.500 4.767 1.00 91.62 319 SER A C 1
ATOM 2568 O O . SER A 1 319 ? 21.750 0.607 4.625 1.00 91.62 319 SER A O 1
ATOM 2570 N N . LEU A 1 320 ? 21.942 -1.511 5.285 1.00 92.31 320 LEU A N 1
ATOM 2571 C CA . LEU A 1 320 ? 23.350 -1.366 5.641 1.00 92.31 320 LEU A CA 1
ATOM 2572 C C . LEU A 1 320 ? 24.212 -1.463 4.381 1.00 92.31 320 LEU A C 1
ATOM 2574 O O . LEU A 1 320 ? 24.149 -2.463 3.669 1.00 92.31 320 LEU A O 1
ATOM 2578 N N . ARG A 1 321 ? 25.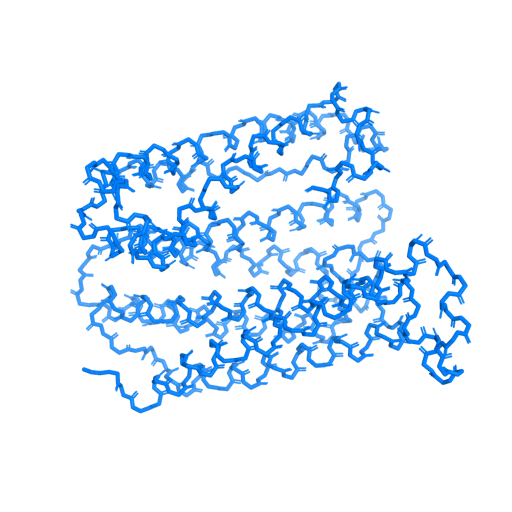081 -0.470 4.138 1.00 91.00 321 ARG A N 1
ATOM 2579 C CA . ARG A 1 321 ? 25.966 -0.437 2.951 1.00 91.00 321 ARG A CA 1
ATOM 2580 C C . ARG A 1 321 ? 26.729 -1.749 2.747 1.00 91.00 321 ARG A C 1
ATOM 2582 O O . ARG A 1 321 ? 26.794 -2.253 1.631 1.00 91.00 321 ARG A O 1
ATOM 2589 N N . THR A 1 322 ? 27.275 -2.317 3.821 1.00 93.00 322 THR A N 1
ATOM 2590 C CA . THR A 1 322 ? 28.061 -3.560 3.782 1.00 93.00 322 THR A CA 1
ATOM 2591 C C . THR A 1 322 ? 27.250 -4.769 3.342 1.00 93.00 322 THR A C 1
ATOM 2593 O O . THR A 1 322 ? 27.765 -5.597 2.602 1.00 93.00 322 THR A O 1
ATOM 2596 N N . PHE A 1 323 ? 25.996 -4.880 3.777 1.00 93.19 323 PHE A N 1
ATOM 2597 C CA . PHE A 1 323 ? 25.120 -5.976 3.378 1.00 93.19 323 PHE A CA 1
ATOM 2598 C C . PHE A 1 323 ? 24.569 -5.741 1.968 1.00 93.19 323 PHE A C 1
ATOM 2600 O O . PHE A 1 323 ? 24.634 -6.634 1.125 1.00 93.19 323 PHE A O 1
ATOM 2607 N N . SER A 1 324 ? 24.121 -4.511 1.690 1.00 92.44 324 SER A N 1
ATOM 2608 C CA . SER A 1 324 ? 23.628 -4.077 0.379 1.00 92.44 324 SER A CA 1
ATOM 2609 C C . SER A 1 324 ? 24.631 -4.360 -0.741 1.00 92.44 324 SER A C 1
ATOM 2611 O O . SER A 1 324 ? 24.233 -4.851 -1.789 1.00 92.44 324 SER A O 1
ATOM 2613 N N . LEU A 1 325 ? 25.936 -4.187 -0.492 1.00 92.62 325 LEU A N 1
ATOM 2614 C CA . LEU A 1 325 ? 27.002 -4.483 -1.460 1.00 92.62 325 LEU A CA 1
ATOM 2615 C C . LEU A 1 325 ? 26.894 -5.884 -2.095 1.00 92.62 325 LEU A C 1
ATOM 2617 O O . LEU A 1 325 ? 27.248 -6.053 -3.257 1.00 92.62 325 LEU A O 1
ATOM 2621 N N . TYR A 1 326 ? 26.412 -6.878 -1.345 1.00 92.81 326 TYR A N 1
ATOM 2622 C CA . TYR A 1 326 ? 26.301 -8.261 -1.818 1.00 92.81 326 TYR A CA 1
ATOM 2623 C C . TYR A 1 326 ? 24.921 -8.611 -2.366 1.00 92.81 326 TYR A C 1
ATOM 2625 O O . TYR A 1 326 ? 24.803 -9.494 -3.213 1.00 92.81 326 TYR A O 1
ATOM 2633 N N . VAL A 1 327 ? 23.871 -7.972 -1.847 1.00 92.81 327 VAL A N 1
ATOM 2634 C CA . VAL A 1 327 ? 22.487 -8.361 -2.152 1.00 92.81 327 VAL A CA 1
ATOM 2635 C C . VAL A 1 327 ? 21.815 -7.445 -3.165 1.00 92.81 327 VAL A C 1
ATOM 2637 O O . VAL A 1 327 ? 20.833 -7.859 -3.785 1.00 92.81 327 VAL A O 1
ATOM 2640 N N . HIS A 1 328 ? 22.312 -6.221 -3.348 1.00 89.44 328 HIS A N 1
ATOM 2641 C CA . HIS A 1 328 ? 21.752 -5.270 -4.297 1.00 89.44 328 HIS A CA 1
ATOM 2642 C C . HIS A 1 328 ? 21.838 -5.841 -5.721 1.00 89.44 328 HIS A C 1
ATOM 2644 O O . HIS A 1 328 ? 22.847 -6.424 -6.107 1.00 89.44 328 HIS A O 1
ATOM 2650 N N . PHE A 1 329 ? 20.740 -5.737 -6.477 1.00 90.81 329 PHE A N 1
ATOM 2651 C CA . PHE A 1 329 ? 20.545 -6.378 -7.789 1.00 90.81 329 PHE A CA 1
ATOM 2652 C C . PHE A 1 329 ? 20.561 -7.920 -7.824 1.00 90.81 329 PHE A C 1
ATOM 2654 O O . PHE A 1 329 ? 20.566 -8.503 -8.907 1.00 90.81 329 PHE A O 1
ATOM 2661 N N . SER A 1 330 ? 20.507 -8.602 -6.678 1.00 93.56 330 SER A N 1
ATOM 2662 C CA . SER A 1 330 ? 20.324 -10.058 -6.625 1.00 93.56 330 SER A CA 1
ATOM 2663 C C . SER A 1 330 ? 18.854 -10.449 -6.402 1.00 93.56 330 SER A C 1
ATOM 2665 O O . SER A 1 330 ? 18.027 -9.633 -5.986 1.00 93.56 330 SER A O 1
ATOM 2667 N N . ASN A 1 331 ? 18.532 -11.734 -6.589 1.00 89.81 331 ASN A N 1
ATOM 2668 C CA . ASN A 1 331 ? 17.201 -12.280 -6.283 1.00 89.81 331 ASN A CA 1
ATOM 2669 C C . ASN A 1 331 ? 16.817 -12.182 -4.794 1.00 89.81 331 ASN A C 1
ATOM 2671 O O . ASN A 1 331 ? 15.642 -12.339 -4.471 1.00 89.81 331 ASN A O 1
ATOM 2675 N N . TRP A 1 332 ? 17.761 -11.874 -3.895 1.00 91.31 332 TRP A N 1
ATOM 2676 C CA . TRP A 1 332 ? 17.471 -11.600 -2.483 1.00 91.31 332 TRP A CA 1
ATOM 2677 C C . TRP A 1 332 ? 16.488 -10.438 -2.298 1.00 91.31 332 TRP A C 1
ATOM 2679 O O . TRP A 1 332 ? 15.713 -10.435 -1.354 1.00 91.31 332 TRP A O 1
ATOM 2689 N N . VAL A 1 333 ? 16.513 -9.433 -3.181 1.00 85.88 333 VAL A N 1
ATOM 2690 C CA . VAL A 1 333 ? 15.604 -8.274 -3.088 1.00 85.88 333 VAL A CA 1
ATOM 2691 C C . VAL A 1 333 ? 14.165 -8.654 -3.454 1.00 85.88 333 VAL A C 1
ATOM 2693 O O . VAL A 1 333 ? 13.224 -8.023 -2.987 1.00 85.88 333 VAL A O 1
ATOM 2696 N N . VAL A 1 334 ? 13.998 -9.685 -4.287 1.00 82.88 334 VAL A N 1
ATOM 2697 C CA . VAL A 1 334 ? 12.692 -10.172 -4.759 1.00 82.88 334 VAL A CA 1
ATOM 2698 C C . VAL A 1 334 ? 12.110 -11.249 -3.833 1.00 82.88 334 VAL A C 1
ATOM 2700 O O . VAL A 1 334 ? 10.891 -11.407 -3.795 1.00 82.88 334 VAL A O 1
ATOM 2703 N N . SER A 1 335 ? 12.973 -11.993 -3.129 1.00 59.38 335 SER A N 1
ATOM 2704 C CA . SER A 1 335 ? 12.621 -13.108 -2.229 1.00 59.38 335 SER A CA 1
ATOM 2705 C C . SER A 1 335 ? 12.148 -12.613 -0.867 1.00 59.38 335 SER A C 1
ATOM 2707 O O . SER A 1 335 ? 11.178 -13.216 -0.356 1.00 59.38 335 SER A O 1
#

Secondary structure (DSSP, 8-state):
---HHHHHHHHHHHHHHHHHHHHHHHHHHHHHHHHH-TTHHHHS-HHHHTTTSHHHHHHHHHHIIIIIIIHHHHHHHHHHHHHHHH-S--S-HHHHHHHHHHHHHHHHHHHHHHHHT---SSTT--S-HHHHHHHHHHHHHHHHHHHHHHHT-SSSSPPHHHHHHHHHHHHHHHHHHHHTTTTSTT----HHHHHHHHHHHHHHIIIIIIIIHHHHHHHHHHHHHHTS--S-HHHHHHHHHT------TTTTSSS-HHHHHHHHHHHHHTHHHHHHHHHHHHHHHTTTGGGGGT-HHHHHHHHHHHHHHHHHHHHHHHTSHHHHHHHTTSGGGT-

Mean predicted aligned error: 3.88 Å

Nearest PDB structures (foldseek):
  3mk7-assembly3_G  TM=9.510E-01  e=5.813E-15  Stutzerimonas stutzeri
  8snh-assembly1_E  TM=9.369E-01  e=2.161E-14  Pseudomonas aeruginosa
  6xkw-assembly1_n  TM=9.318E-01  e=1.974E-14  Rhodobacter capsulatus SB 1003
  8iuf-assembly1_C1  TM=6.994E-01  e=2.204E-04  Euglena gracilis
  7jrp-assembly1_a  TM=6.848E-01  e=1.476E-03  Vigna radiata

Solvent-accessible surface area (backbone atoms only — not comparable to full-atom values): 17261 Å² total; per-residue (Å²): 130,80,52,73,56,45,45,52,28,33,49,48,23,43,53,47,11,59,55,27,44,51,57,22,49,55,45,48,53,52,42,53,46,41,72,76,37,59,72,55,53,73,75,41,57,77,89,46,35,69,33,65,31,61,84,26,35,48,60,26,23,52,47,29,38,52,64,26,12,51,42,25,38,45,52,19,50,49,54,53,50,50,31,62,70,20,70,32,72,63,54,42,37,65,57,48,39,52,40,49,53,52,49,53,49,47,43,53,50,41,40,51,37,22,30,74,62,50,54,54,86,38,83,99,48,34,56,46,43,73,53,50,54,48,50,49,52,42,46,48,55,51,34,51,32,53,54,48,21,57,78,59,35,71,50,90,74,80,53,69,31,54,54,22,45,53,48,16,45,61,51,36,51,59,43,50,43,61,36,33,33,62,92,38,87,68,31,61,67,66,70,71,64,27,55,54,42,38,40,42,24,47,42,41,47,45,46,30,39,55,45,33,30,43,50,14,51,44,64,51,44,54,27,65,67,62,72,38,69,70,61,46,68,68,46,46,47,53,14,64,76,40,66,60,87,40,42,53,84,57,66,96,46,97,60,62,65,72,57,44,54,53,12,30,52,29,37,57,48,41,51,50,25,51,48,31,46,52,51,33,51,53,59,35,40,62,97,40,66,77,46,41,81,74,34,69,69,44,32,55,50,52,52,51,54,51,51,49,53,50,52,54,53,50,49,36,50,49,28,35,65,80,50,24,73,74,38,63,97,40,69,69,77,79,106

pLDDT: mean 94.11, std 4.76, range [59.38, 98.62]

Radius of gyration: 20.5 Å; Cα contacts (8 Å, |Δi|>4): 435; chains: 1; bounding box: 56×42×58 Å